Protein AF-A0A2P5GNV1-F1 (afdb_monomer_lite)

pLDDT: mean 84.74, std 12.52, range [37.47, 98.5]

Secondary structure (DSSP, 8-state):
-------HHHHHHHHH----S-TTS--B---TTTTTGGGBTTTB-TTT--B---SSTTSPPTTEEEEEE-TT-PEEEEEGGGGGGT--EEE--SSSSS---EEEESSHHHHHHHHHHHHHTTT-HHHHHHHHHHSTTTTSHHHHHHHHHHHHS---------S-SSGGGGEEEEEEEEE--S-HHHHHHHHHHHTT--HHHHHHHTTSSSEEEEEEEHHHHHHHHHHHHHTT-EEEEEEEEEEPPPP-SSEEEEHHHHHHHHHHTTTTT---EEEESSTT---TT-EEEEE----SSSPPPPEEETTEEEEEEEEHHHHHHHHHHHHHH-TT--HHHHHHHHHHHHHHSSPPPP-

Structure (mmCIF, N/CA/C/O backbone):
data_AF-A0A2P5GNV1-F1
#
_entry.id   AF-A0A2P5GNV1-F1
#
loop_
_atom_site.group_PDB
_atom_site.id
_atom_site.type_symbol
_atom_site.label_atom_id
_atom_site.label_alt_id
_atom_site.label_comp_id
_atom_site.label_asym_id
_atom_site.label_entity_id
_atom_site.label_seq_id
_atom_site.pdbx_PDB_ins_code
_atom_site.Cartn_x
_atom_site.Cartn_y
_atom_site.Cartn_z
_atom_site.occupancy
_atom_site.B_iso_or_equiv
_atom_site.auth_seq_id
_atom_site.auth_comp_id
_atom_site.auth_asym_id
_atom_site.auth_atom_id
_atom_site.pdbx_PDB_model_num
ATOM 1 N N . MET A 1 1 ? 13.587 -28.370 -24.469 1.00 47.88 1 MET A N 1
ATOM 2 C CA . MET A 1 1 ? 12.732 -27.300 -25.025 1.00 47.88 1 MET A CA 1
ATOM 3 C C . MET A 1 1 ? 13.542 -26.543 -26.062 1.00 47.88 1 MET A C 1
ATOM 5 O O . MET A 1 1 ? 14.754 -26.480 -25.874 1.00 47.88 1 MET A O 1
ATOM 9 N N . PRO A 1 2 ? 12.944 -26.041 -27.156 1.00 52.16 2 PRO A N 1
ATOM 10 C CA . PRO A 1 2 ? 13.644 -25.099 -28.024 1.00 52.16 2 PRO A CA 1
ATOM 11 C C . PRO A 1 2 ? 14.125 -23.913 -27.181 1.00 52.16 2 PRO A C 1
ATOM 13 O O . PRO A 1 2 ? 13.434 -23.488 -26.255 1.00 52.16 2 PRO A O 1
ATOM 16 N N . GLU A 1 3 ? 15.336 -23.448 -27.456 1.00 66.50 3 GLU A N 1
ATOM 17 C CA . GLU A 1 3 ? 15.947 -22.327 -26.753 1.00 66.50 3 GLU A CA 1
ATOM 18 C C . GLU A 1 3 ? 15.139 -21.067 -27.069 1.00 66.50 3 GLU A C 1
ATOM 20 O O . GLU A 1 3 ? 15.101 -20.609 -28.212 1.00 66.50 3 GLU A O 1
ATOM 25 N N . ILE A 1 4 ? 14.406 -20.561 -26.076 1.00 77.25 4 ILE A N 1
ATOM 26 C CA . ILE A 1 4 ? 13.653 -19.324 -26.237 1.00 77.25 4 ILE A CA 1
ATOM 27 C C . ILE A 1 4 ? 14.667 -18.184 -26.164 1.00 77.25 4 ILE A C 1
ATOM 29 O O . ILE A 1 4 ? 15.275 -17.945 -25.122 1.00 77.25 4 ILE A O 1
ATOM 33 N N . VAL A 1 5 ? 14.876 -17.504 -27.288 1.00 85.88 5 VAL A N 1
ATOM 34 C CA . VAL A 1 5 ? 15.805 -16.376 -27.388 1.00 85.88 5 VAL A CA 1
ATOM 35 C C . VAL A 1 5 ? 15.049 -15.091 -27.082 1.00 85.88 5 VAL A C 1
ATOM 37 O O . VAL A 1 5 ? 14.021 -14.828 -27.702 1.00 85.88 5 VAL A O 1
ATOM 40 N N . LEU A 1 6 ? 15.573 -14.285 -26.156 1.00 90.56 6 LEU A N 1
ATOM 41 C CA . LEU A 1 6 ? 15.014 -12.976 -25.819 1.00 90.56 6 LEU A CA 1
ATOM 42 C C . LEU A 1 6 ? 15.140 -12.020 -27.023 1.00 90.56 6 LEU A C 1
ATOM 44 O O . LEU A 1 6 ? 16.270 -11.680 -27.395 1.00 90.56 6 LEU A O 1
ATOM 48 N N . PRO A 1 7 ? 14.028 -11.568 -27.636 1.00 94.38 7 PRO A N 1
ATOM 49 C CA . PRO A 1 7 ? 14.087 -10.627 -28.751 1.00 94.38 7 PRO A CA 1
ATOM 50 C C . PRO A 1 7 ? 14.677 -9.279 -28.323 1.00 94.38 7 PRO A C 1
ATOM 52 O O . PRO A 1 7 ? 14.448 -8.831 -27.203 1.00 94.38 7 PRO A O 1
ATOM 55 N N . ALA A 1 8 ? 15.386 -8.598 -29.229 1.00 95.25 8 ALA A N 1
ATOM 56 C CA . ALA A 1 8 ? 16.047 -7.323 -28.927 1.00 95.25 8 ALA A CA 1
ATOM 57 C C . ALA A 1 8 ? 15.073 -6.251 -28.406 1.00 95.25 8 ALA A C 1
ATOM 59 O O . ALA A 1 8 ? 15.342 -5.649 -27.375 1.00 95.25 8 ALA A O 1
ATOM 60 N N . ALA A 1 9 ? 13.907 -6.092 -29.042 1.00 95.69 9 ALA A N 1
ATOM 61 C CA . ALA A 1 9 ? 12.892 -5.131 -28.602 1.00 95.69 9 ALA A CA 1
ATOM 62 C C . ALA A 1 9 ? 12.350 -5.441 -27.194 1.00 95.69 9 ALA A C 1
ATOM 64 O O . ALA A 1 9 ? 12.108 -4.534 -26.406 1.00 95.69 9 ALA A O 1
ATOM 65 N N . VAL A 1 10 ? 12.198 -6.728 -26.855 1.00 96.38 10 VAL A N 1
ATOM 66 C CA . VAL A 1 10 ? 11.785 -7.140 -25.506 1.00 96.38 10 VAL A CA 1
ATOM 67 C C . VAL A 1 10 ? 12.908 -6.866 -24.511 1.00 96.38 10 VAL A C 1
ATOM 69 O O . VAL A 1 10 ? 12.651 -6.312 -23.454 1.00 96.38 10 VAL A O 1
ATOM 72 N N . ARG A 1 11 ? 14.166 -7.167 -24.857 1.00 96.25 11 ARG A N 1
ATOM 73 C CA . ARG A 1 11 ? 15.327 -6.825 -24.021 1.00 96.25 11 ARG A CA 1
ATOM 74 C C . ARG A 1 11 ? 15.402 -5.326 -23.730 1.00 96.25 11 ARG A C 1
ATOM 76 O O . ARG A 1 11 ? 15.641 -4.960 -22.589 1.00 96.25 11 ARG A O 1
ATOM 83 N N . GLU A 1 12 ? 15.227 -4.480 -24.741 1.00 96.50 12 GLU A N 1
ATOM 84 C CA . GLU A 1 12 ? 15.246 -3.021 -24.583 1.00 96.50 12 GLU A CA 1
ATOM 85 C C . GLU A 1 12 ? 14.125 -2.543 -23.656 1.00 96.50 12 GLU A C 1
ATOM 87 O O . GLU A 1 12 ? 14.376 -1.747 -22.756 1.00 96.50 12 GLU A O 1
ATOM 92 N N . PHE A 1 13 ? 12.919 -3.094 -23.810 1.00 97.44 13 PHE A N 1
ATOM 93 C CA . PHE A 1 13 ? 11.801 -2.823 -22.910 1.00 97.44 13 PHE A CA 1
ATOM 94 C C . PHE A 1 13 ? 12.104 -3.227 -21.457 1.00 97.44 13 PHE A C 1
ATOM 96 O O . PHE A 1 13 ? 11.886 -2.432 -20.545 1.00 97.44 13 PHE A O 1
ATOM 103 N N . LEU A 1 14 ? 12.656 -4.428 -21.244 1.00 95.50 14 LEU A N 1
ATOM 104 C CA . LEU A 1 14 ? 13.036 -4.919 -19.914 1.00 95.50 14 LEU A CA 1
ATOM 105 C C . LEU A 1 14 ? 14.137 -4.075 -19.267 1.00 95.50 14 LEU A C 1
ATOM 107 O O . LEU A 1 14 ? 14.099 -3.850 -18.067 1.00 95.50 14 LEU A O 1
ATOM 111 N N . LEU A 1 15 ? 15.106 -3.594 -20.049 1.00 94.06 15 LEU A N 1
ATOM 112 C CA . LEU A 1 15 ? 16.158 -2.706 -19.547 1.00 94.06 15 LEU A CA 1
ATOM 113 C C . LEU A 1 15 ? 15.622 -1.328 -19.151 1.00 94.06 15 LEU A C 1
ATOM 115 O O . LEU A 1 15 ? 16.187 -0.696 -18.265 1.00 94.06 15 LEU A O 1
ATOM 119 N N . ALA A 1 16 ? 14.567 -0.855 -19.817 1.00 93.69 16 ALA A N 1
ATOM 120 C CA . ALA A 1 16 ? 13.944 0.412 -19.472 1.00 93.69 16 ALA A CA 1
ATOM 121 C C . ALA A 1 16 ? 13.113 0.325 -18.182 1.00 93.69 16 ALA A C 1
ATOM 123 O O . ALA A 1 16 ? 13.068 1.312 -17.456 1.00 93.69 16 ALA A O 1
ATOM 124 N N . ALA A 1 17 ? 12.469 -0.826 -17.922 1.00 91.25 17 ALA A N 1
ATOM 125 C CA . ALA A 1 17 ? 11.752 -1.156 -16.679 1.00 91.25 17 ALA A CA 1
ATOM 126 C C . ALA A 1 17 ? 10.934 0.012 -16.091 1.00 91.25 17 ALA A C 1
ATOM 128 O O . ALA A 1 17 ? 11.034 0.333 -14.909 1.00 91.25 17 ALA A O 1
ATOM 129 N N . VAL A 1 18 ? 10.150 0.690 -16.933 1.00 91.88 18 VAL A N 1
ATOM 130 C CA . VAL A 1 18 ? 9.429 1.906 -16.531 1.00 91.88 18 VAL A CA 1
ATOM 131 C C . VAL A 1 18 ? 8.309 1.539 -15.562 1.00 91.88 18 VAL A C 1
ATOM 133 O O . VAL A 1 18 ? 7.402 0.798 -15.937 1.00 91.88 18 VAL A O 1
ATOM 136 N N . VAL A 1 19 ? 8.350 2.075 -14.342 1.00 91.31 19 VAL A N 1
ATOM 137 C CA . VAL A 1 19 ? 7.316 1.877 -13.315 1.00 91.31 19 VAL A CA 1
ATOM 138 C C . VAL A 1 19 ? 6.477 3.154 -13.207 1.00 91.31 19 VAL A C 1
ATOM 140 O O . VAL A 1 19 ? 6.967 4.151 -12.675 1.00 91.31 19 VAL A O 1
ATOM 143 N N . PRO A 1 20 ? 5.223 3.174 -13.697 1.00 81.81 20 PRO A N 1
ATOM 144 C CA . PRO A 1 20 ? 4.382 4.374 -13.653 1.00 81.81 20 PRO A CA 1
ATOM 145 C C . PRO A 1 20 ? 3.826 4.722 -12.263 1.00 81.81 20 PRO A C 1
ATOM 147 O O . PRO A 1 20 ? 3.098 5.698 -12.139 1.00 81.81 20 PRO A O 1
ATOM 150 N N . GLY A 1 21 ? 4.120 3.916 -11.236 1.00 68.31 21 GLY A N 1
ATOM 151 C CA . GLY A 1 21 ? 3.712 4.155 -9.844 1.00 68.31 21 GLY A CA 1
ATOM 152 C C . GLY A 1 21 ? 2.332 3.611 -9.454 1.00 68.31 21 GLY A C 1
ATOM 153 O O . GLY A 1 21 ? 1.984 3.641 -8.280 1.00 68.31 21 GLY A O 1
ATOM 154 N N . ASP A 1 22 ? 1.556 3.076 -10.399 1.00 72.44 22 ASP A N 1
ATOM 155 C CA . ASP A 1 22 ? 0.240 2.482 -10.132 1.00 72.44 22 ASP A CA 1
ATOM 156 C C . ASP A 1 22 ? 0.329 0.952 -9.985 1.00 72.44 22 ASP A C 1
ATOM 158 O O . ASP A 1 22 ? 0.940 0.295 -10.831 1.00 72.44 22 ASP A O 1
ATOM 162 N N . MET A 1 23 ? -0.291 0.373 -8.947 1.00 74.81 23 MET A N 1
ATOM 163 C CA . MET A 1 23 ? -0.255 -1.077 -8.694 1.00 74.81 23 MET A CA 1
ATOM 164 C C . MET A 1 23 ? -0.971 -1.903 -9.768 1.00 74.81 23 MET A C 1
ATOM 166 O O . MET A 1 23 ? -0.695 -3.095 -9.877 1.00 74.81 23 MET A O 1
ATOM 170 N N . THR A 1 24 ? -1.852 -1.311 -10.580 1.00 83.38 24 THR A N 1
ATOM 171 C CA . THR A 1 24 ? -2.472 -2.010 -11.722 1.00 83.38 24 THR A CA 1
ATOM 172 C C . THR A 1 24 ? -1.615 -2.007 -12.981 1.00 83.38 24 THR A C 1
ATOM 174 O O . THR A 1 24 ? -1.796 -2.857 -13.859 1.00 83.38 24 THR A O 1
ATOM 177 N N . LEU A 1 25 ? -0.662 -1.080 -13.070 1.00 90.88 25 LEU A N 1
ATOM 178 C CA . LEU A 1 25 ? 0.285 -0.951 -14.170 1.00 90.88 25 LEU A CA 1
ATOM 179 C C . LEU A 1 25 ? 1.545 -1.797 -13.909 1.00 90.88 25 LEU A C 1
ATOM 181 O O . LEU A 1 25 ? 1.745 -2.296 -12.803 1.00 90.88 25 LEU A O 1
ATOM 185 N N . PRO A 1 26 ? 2.407 -2.004 -14.924 1.00 94.12 26 PRO A N 1
ATOM 186 C CA . PRO A 1 26 ? 3.676 -2.699 -14.741 1.00 94.12 26 PRO A CA 1
ATOM 187 C C . PRO A 1 26 ? 4.492 -2.152 -13.563 1.00 94.12 26 PRO A C 1
ATOM 189 O O . PRO A 1 26 ? 4.831 -0.968 -13.526 1.00 94.12 26 PRO A O 1
ATOM 192 N N . PHE A 1 27 ? 4.825 -3.042 -12.631 1.00 84.81 27 PHE A N 1
ATOM 193 C CA . PHE A 1 27 ? 5.486 -2.715 -11.371 1.00 84.81 27 PHE A CA 1
ATOM 194 C C . PHE A 1 27 ? 6.773 -3.522 -11.182 1.00 84.81 27 PHE A C 1
ATOM 196 O O . PHE A 1 27 ? 7.802 -2.983 -10.782 1.00 84.81 27 PHE A O 1
ATOM 203 N N . HIS A 1 28 ? 6.752 -4.805 -11.548 1.00 87.25 28 HIS A N 1
ATOM 204 C CA . HIS A 1 28 ? 7.908 -5.685 -11.455 1.00 87.25 28 HIS A CA 1
ATOM 205 C C . HIS A 1 28 ? 8.341 -6.172 -12.842 1.00 87.25 28 HIS A C 1
ATOM 207 O O . HIS A 1 28 ? 7.522 -6.615 -13.650 1.00 87.25 28 HIS A O 1
ATOM 213 N N . TYR A 1 29 ? 9.648 -6.139 -13.105 1.00 93.00 29 TYR A N 1
ATOM 214 C CA . TYR A 1 29 ? 10.239 -6.535 -14.383 1.00 93.00 29 TYR A CA 1
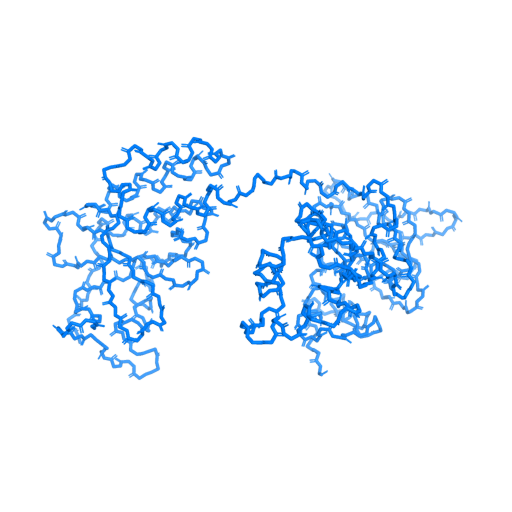ATOM 215 C C . TYR A 1 29 ? 11.324 -7.600 -14.196 1.00 93.00 29 TYR A C 1
ATOM 217 O O . TYR A 1 29 ? 12.124 -7.496 -13.264 1.00 93.00 29 TYR A O 1
ATOM 225 N N . PRO A 1 30 ? 11.420 -8.593 -15.099 1.00 87.44 30 PRO A N 1
ATOM 226 C CA . PRO A 1 30 ? 12.588 -9.453 -15.147 1.00 87.44 30 PRO A CA 1
ATOM 227 C C . PRO A 1 30 ? 13.826 -8.685 -15.600 1.00 87.44 30 PRO A C 1
ATOM 229 O O . PRO A 1 30 ? 13.805 -8.015 -16.633 1.00 87.44 30 PRO A O 1
ATOM 232 N N . GLU A 1 31 ? 14.953 -8.926 -14.931 1.00 86.56 31 GLU A N 1
ATOM 233 C CA . GLU A 1 31 ? 16.254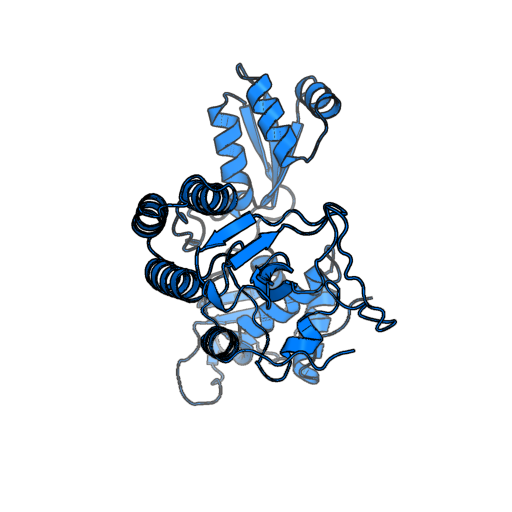 -8.686 -15.553 1.00 86.56 31 GLU A CA 1
ATOM 234 C C . GLU A 1 31 ? 16.365 -9.528 -16.842 1.00 86.56 31 GLU A C 1
ATOM 236 O O . GLU A 1 31 ? 15.945 -10.697 -16.850 1.00 86.56 31 GLU A O 1
ATOM 241 N N . PRO A 1 32 ? 16.950 -9.004 -17.936 1.00 90.50 32 PRO A N 1
ATOM 242 C CA . PRO A 1 32 ? 17.099 -9.750 -19.188 1.00 90.50 32 PRO A CA 1
ATOM 243 C C . PRO A 1 32 ? 17.772 -11.122 -19.029 1.00 90.50 32 PRO A C 1
ATOM 245 O O . PRO A 1 32 ? 17.483 -12.050 -19.785 1.00 90.50 32 PRO A O 1
ATOM 248 N N . GLU A 1 33 ? 18.660 -11.270 -18.049 1.00 88.38 33 GLU A N 1
ATOM 249 C CA . GLU A 1 33 ? 19.375 -12.504 -17.717 1.00 88.38 33 GLU A CA 1
ATOM 250 C C . GLU A 1 33 ? 18.487 -13.507 -16.962 1.00 88.38 33 GLU A C 1
ATOM 252 O O . GLU A 1 33 ? 18.682 -14.721 -17.065 1.00 88.38 33 GLU A O 1
ATOM 257 N N . GLN A 1 34 ? 17.482 -13.014 -16.237 1.00 84.00 34 GLN A N 1
ATOM 258 C CA . GLN A 1 34 ? 16.572 -13.800 -15.402 1.00 84.00 34 GLN A CA 1
ATOM 259 C C . GLN A 1 34 ? 15.215 -14.065 -16.068 1.00 84.00 34 GLN A C 1
ATOM 261 O O . GLN A 1 34 ? 14.392 -14.801 -15.524 1.00 84.00 34 GLN A O 1
ATOM 266 N N . TRP A 1 35 ? 14.982 -13.530 -17.267 1.00 84.62 35 TRP A N 1
ATOM 267 C CA . TRP A 1 35 ? 13.674 -13.526 -17.930 1.00 84.62 35 TRP A CA 1
ATOM 268 C C . TRP A 1 35 ? 13.024 -14.914 -18.101 1.00 84.62 35 TRP A C 1
ATOM 270 O O . TRP A 1 35 ? 11.801 -15.043 -18.044 1.00 84.62 35 TRP A O 1
ATOM 280 N N . ILE A 1 36 ? 13.826 -15.976 -18.266 1.00 84.25 36 ILE A N 1
ATOM 281 C CA . ILE A 1 36 ? 13.327 -17.361 -18.332 1.00 84.25 36 ILE A CA 1
ATOM 282 C C . ILE A 1 36 ? 12.738 -17.806 -16.988 1.00 84.25 36 ILE A C 1
ATOM 284 O O . ILE A 1 36 ? 11.745 -18.532 -16.963 1.00 84.25 36 ILE A O 1
ATOM 288 N N . GLN A 1 37 ? 13.334 -17.387 -15.870 1.00 82.56 37 GLN A N 1
ATOM 289 C CA . GLN A 1 37 ? 12.874 -17.759 -14.529 1.00 82.56 37 GLN A CA 1
ATOM 290 C C . GLN A 1 37 ? 11.504 -17.150 -14.224 1.00 82.56 37 GLN A C 1
ATOM 292 O O . GLN A 1 37 ? 10.686 -17.798 -13.580 1.00 82.56 37 GLN A O 1
ATOM 297 N N . TRP A 1 38 ? 11.218 -15.976 -14.784 1.00 86.88 38 TRP A N 1
ATOM 298 C CA . TRP A 1 38 ? 9.926 -15.293 -14.686 1.00 86.88 38 TRP A CA 1
ATOM 299 C C . TRP A 1 38 ? 8.783 -15.977 -15.433 1.00 86.88 38 TRP A C 1
ATOM 301 O O . TRP A 1 38 ? 7.620 -15.648 -15.241 1.00 86.88 38 TRP A O 1
ATOM 311 N N . GLN A 1 39 ? 9.089 -16.976 -16.262 1.00 88.25 39 GLN A N 1
ATOM 312 C CA . GLN A 1 39 ? 8.061 -17.785 -16.913 1.00 88.25 39 GLN A CA 1
ATOM 313 C C . GLN A 1 39 ? 7.555 -18.918 -16.001 1.00 88.25 39 GLN A C 1
ATOM 315 O O . GLN A 1 39 ? 6.664 -19.679 -16.396 1.00 88.25 39 GLN A O 1
ATOM 320 N N . ARG A 1 40 ? 8.130 -19.067 -14.797 1.00 84.06 40 ARG A N 1
ATOM 321 C CA . ARG A 1 40 ? 7.664 -20.017 -13.780 1.00 84.06 40 ARG A CA 1
ATOM 322 C C . ARG A 1 40 ? 6.286 -19.600 -13.268 1.00 84.06 40 ARG A C 1
ATOM 324 O O . ARG A 1 40 ? 6.033 -18.426 -13.063 1.00 84.06 40 ARG A O 1
ATOM 331 N N . GLY A 1 41 ? 5.391 -20.567 -13.091 1.00 83.31 41 GLY A N 1
ATOM 332 C CA . GLY A 1 41 ? 3.987 -20.323 -12.731 1.00 83.31 41 GLY A CA 1
ATOM 333 C C . GLY A 1 41 ? 3.075 -20.077 -13.938 1.00 83.31 41 GLY A C 1
ATOM 334 O O . GLY A 1 41 ? 1.901 -20.430 -13.883 1.00 83.31 41 GLY A O 1
ATOM 335 N N . PHE A 1 42 ? 3.629 -19.601 -15.057 1.00 87.25 42 PHE A N 1
ATOM 336 C CA . PHE A 1 42 ? 2.888 -19.342 -16.297 1.00 87.25 42 PHE A CA 1
ATOM 337 C C . PHE A 1 42 ? 3.114 -20.422 -17.344 1.00 87.25 42 PHE A C 1
ATOM 339 O O . PHE A 1 42 ? 2.225 -21.203 -17.683 1.00 87.25 42 PHE A O 1
ATOM 346 N N . ARG A 1 43 ? 4.344 -20.472 -17.858 1.00 89.44 43 ARG A N 1
ATOM 347 C CA . ARG A 1 43 ? 4.741 -21.420 -18.888 1.00 89.44 43 ARG A CA 1
ATOM 348 C C . ARG A 1 43 ? 5.330 -22.696 -18.323 1.00 89.44 43 ARG A C 1
ATOM 350 O O . ARG A 1 43 ? 5.273 -23.723 -18.985 1.00 89.44 43 ARG A O 1
ATOM 357 N N . VAL A 1 44 ? 5.992 -22.615 -17.174 1.00 81.38 44 VAL A N 1
ATOM 358 C CA . VAL A 1 44 ? 6.732 -23.736 -16.594 1.00 81.38 44 VAL A CA 1
ATOM 359 C C . VAL A 1 44 ? 6.339 -23.892 -15.137 1.00 81.38 44 VAL A C 1
ATOM 361 O O . VAL A 1 44 ? 6.254 -22.914 -14.399 1.00 81.38 44 VAL A O 1
ATOM 364 N N . HIS A 1 45 ? 6.121 -25.121 -14.691 1.00 79.56 45 HIS A N 1
ATOM 365 C CA . HIS A 1 45 ? 5.850 -25.388 -13.290 1.00 79.56 45 HIS A CA 1
ATOM 366 C C . HIS A 1 45 ? 7.092 -25.064 -12.445 1.00 79.56 45 HIS A C 1
ATOM 368 O O . HIS A 1 45 ? 8.164 -25.623 -12.673 1.00 79.56 45 HIS A O 1
ATOM 374 N N . GLY A 1 46 ? 6.954 -24.196 -11.436 1.00 69.06 46 GLY A N 1
ATOM 375 C CA . GLY A 1 46 ? 8.088 -23.685 -10.648 1.00 69.06 46 GLY A CA 1
ATOM 376 C C . GLY A 1 46 ? 8.900 -24.760 -9.911 1.00 69.06 46 GLY A C 1
ATOM 377 O O . GLY A 1 46 ? 10.099 -24.591 -9.721 1.00 69.06 46 GLY A O 1
ATOM 378 N N . ILE A 1 47 ? 8.255 -25.876 -9.547 1.00 62.97 47 ILE A N 1
ATOM 379 C CA . ILE A 1 47 ? 8.883 -27.023 -8.861 1.00 62.97 47 ILE A CA 1
ATOM 380 C C . ILE A 1 47 ? 9.304 -28.140 -9.832 1.00 62.97 47 ILE A C 1
ATOM 382 O O . ILE A 1 47 ? 10.466 -28.532 -9.849 1.00 62.97 47 ILE A O 1
ATOM 386 N N . THR A 1 48 ? 8.373 -28.684 -10.628 1.00 67.25 48 THR A N 1
ATOM 387 C CA . THR A 1 48 ? 8.629 -29.859 -11.483 1.00 67.25 48 THR A CA 1
ATOM 388 C C . THR A 1 48 ? 9.356 -29.524 -12.785 1.00 67.25 48 THR A C 1
ATOM 390 O O . THR A 1 48 ? 9.930 -30.417 -13.404 1.00 67.25 48 THR A O 1
ATOM 393 N N . GLY A 1 49 ? 9.345 -28.259 -13.218 1.00 76.00 49 GLY A N 1
ATOM 394 C CA . GLY A 1 49 ? 9.900 -27.850 -14.508 1.00 76.00 49 GLY A CA 1
ATOM 395 C C . GLY A 1 49 ? 9.062 -28.286 -15.716 1.00 76.00 49 GLY A C 1
ATOM 396 O O . GLY A 1 49 ? 9.525 -28.160 -16.848 1.00 76.00 49 GLY A O 1
ATOM 397 N N . GLU A 1 50 ? 7.852 -28.812 -15.500 1.00 84.06 50 GLU A N 1
ATOM 398 C CA . GLU A 1 50 ? 6.951 -29.231 -16.576 1.00 84.06 50 GLU A CA 1
ATOM 399 C C . GLU A 1 50 ? 6.435 -28.036 -17.386 1.00 84.06 50 GLU A C 1
ATOM 401 O O . GLU A 1 50 ? 6.179 -26.967 -16.834 1.00 84.06 50 GLU A O 1
ATOM 406 N N . ASP A 1 51 ? 6.257 -28.227 -18.695 1.00 88.88 51 ASP A N 1
ATOM 407 C CA . ASP A 1 51 ? 5.634 -27.238 -19.577 1.00 88.88 51 ASP A CA 1
ATOM 408 C C . ASP A 1 51 ? 4.124 -27.172 -19.289 1.00 88.88 51 ASP A C 1
ATOM 410 O O . ASP A 1 51 ? 3.409 -28.168 -19.410 1.00 88.88 51 ASP A O 1
ATOM 414 N N . LEU A 1 52 ? 3.652 -25.996 -18.884 1.00 87.44 52 LEU A N 1
ATOM 415 C CA . LEU A 1 52 ? 2.253 -25.703 -18.569 1.00 87.44 52 LEU A CA 1
ATOM 416 C C . LEU A 1 52 ? 1.480 -25.164 -19.781 1.00 87.44 52 LEU A C 1
ATOM 418 O O . LEU A 1 52 ? 0.269 -24.942 -19.692 1.00 87.44 52 LEU A O 1
ATOM 422 N N . THR A 1 53 ? 2.153 -24.936 -20.912 1.00 92.31 53 THR A N 1
ATOM 423 C CA . THR A 1 53 ? 1.527 -24.321 -22.081 1.00 92.31 53 THR A CA 1
ATOM 424 C C . THR A 1 53 ? 0.622 -25.288 -22.841 1.00 92.31 53 THR A C 1
ATOM 426 O O . THR A 1 53 ? 0.868 -26.493 -22.927 1.00 92.31 53 THR A O 1
ATOM 429 N N . ALA A 1 54 ? -0.461 -24.765 -23.417 1.00 91.75 54 ALA A N 1
ATOM 430 C CA . ALA A 1 54 ? -1.353 -25.541 -24.272 1.00 91.75 54 ALA A CA 1
ATOM 431 C C . ALA A 1 54 ? -2.120 -24.646 -25.250 1.00 91.75 54 ALA A C 1
ATOM 433 O O . ALA A 1 54 ? -2.505 -23.531 -24.924 1.00 91.75 54 ALA A O 1
ATOM 434 N N . SER A 1 55 ? -2.446 -25.180 -26.429 1.00 91.31 55 SER A N 1
ATOM 435 C CA . SER A 1 55 ? -3.205 -24.454 -27.462 1.00 91.31 55 SER A CA 1
ATOM 436 C C . SER A 1 55 ? -4.725 -24.441 -27.249 1.00 91.31 55 SER A C 1
ATOM 438 O O . SER A 1 55 ? -5.476 -24.041 -28.136 1.00 91.31 55 SER A O 1
ATOM 440 N N . ARG A 1 56 ? -5.215 -24.925 -26.100 1.00 90.69 56 ARG A N 1
ATOM 441 C CA . ARG A 1 56 ? -6.651 -24.904 -25.775 1.00 90.69 56 ARG A CA 1
ATOM 442 C C . ARG A 1 56 ? -7.059 -23.524 -25.257 1.00 90.69 56 ARG A C 1
ATOM 444 O O . ARG A 1 56 ? -6.265 -22.848 -24.609 1.00 90.69 56 ARG A O 1
ATOM 451 N N . ALA A 1 57 ? -8.309 -23.133 -25.497 1.00 88.44 57 ALA A N 1
ATOM 452 C CA . ALA A 1 57 ? -8.853 -21.878 -24.981 1.00 88.44 57 ALA A CA 1
ATOM 453 C C . ALA A 1 57 ? -8.708 -21.798 -23.451 1.00 88.44 57 ALA A C 1
ATOM 455 O O . ALA A 1 57 ? -8.957 -22.780 -22.749 1.00 88.44 57 ALA A O 1
ATOM 456 N N . GLY A 1 58 ? -8.297 -20.635 -22.943 1.00 87.25 58 GLY A N 1
ATOM 457 C CA . GLY A 1 58 ? -8.065 -20.425 -21.514 1.00 87.25 58 GLY A CA 1
ATOM 458 C C . GLY A 1 58 ? -6.738 -20.971 -20.978 1.00 87.25 58 GLY A C 1
ATOM 459 O O . GLY A 1 58 ? -6.460 -20.784 -19.800 1.00 87.25 58 GLY A O 1
ATOM 460 N N . ALA A 1 59 ? -5.916 -21.641 -21.790 1.00 90.94 59 ALA A N 1
ATOM 461 C CA . ALA A 1 59 ? -4.564 -22.026 -21.394 1.00 90.94 59 ALA A CA 1
ATOM 462 C C . ALA A 1 59 ? -3.531 -20.975 -21.815 1.00 90.94 59 ALA A C 1
ATOM 464 O O . ALA A 1 59 ? -3.738 -20.236 -22.782 1.00 90.94 59 ALA A O 1
ATOM 465 N N . TRP A 1 60 ? -2.403 -20.956 -21.103 1.00 93.56 60 TRP A N 1
ATOM 466 C CA . TRP A 1 60 ? -1.252 -20.145 -21.471 1.00 93.56 60 TRP A CA 1
ATOM 467 C C . TRP A 1 60 ? -0.671 -20.668 -22.786 1.00 93.56 60 TRP A C 1
ATOM 469 O O . TRP A 1 60 ? -0.374 -21.862 -22.906 1.00 93.56 60 TRP A O 1
ATOM 479 N N . GLN A 1 61 ? -0.552 -19.811 -23.799 1.00 94.69 61 GLN A N 1
ATOM 480 C CA . GLN A 1 61 ? -0.154 -20.267 -25.130 1.00 94.69 61 GLN A CA 1
ATOM 481 C C . GLN A 1 61 ? 1.361 -20.510 -25.209 1.00 94.69 61 GLN A C 1
ATOM 483 O O . GLN A 1 61 ? 2.131 -19.818 -24.542 1.00 94.69 61 GLN A O 1
ATOM 488 N N . PRO A 1 62 ? 1.831 -21.450 -26.053 1.00 93.00 62 PRO A N 1
ATOM 489 C CA . PRO A 1 62 ? 3.258 -21.763 -26.157 1.00 93.00 62 PRO A CA 1
ATOM 490 C C . PRO A 1 62 ? 4.161 -20.563 -26.470 1.00 93.00 62 PRO A C 1
ATOM 492 O O . PRO A 1 62 ? 5.289 -20.527 -25.972 1.00 93.00 62 PRO A O 1
ATOM 495 N N . GLY A 1 63 ? 3.672 -19.606 -27.268 1.00 93.19 63 GLY A N 1
ATOM 496 C CA . GLY A 1 63 ? 4.397 -18.393 -27.658 1.00 93.19 63 GLY A CA 1
ATOM 497 C C . GLY A 1 63 ? 4.323 -17.244 -26.652 1.00 93.19 63 GLY A C 1
ATOM 498 O O . GLY A 1 63 ? 5.100 -16.303 -26.778 1.00 93.19 63 GLY A O 1
ATOM 499 N N . TRP A 1 64 ? 3.436 -17.315 -25.654 1.00 95.25 64 TRP A N 1
ATOM 500 C CA . TRP A 1 64 ? 3.250 -16.239 -24.683 1.00 95.25 64 TRP A CA 1
ATOM 501 C C . TRP A 1 64 ? 4.377 -16.206 -23.665 1.00 95.25 64 TRP A C 1
ATOM 503 O O . TRP A 1 64 ? 4.681 -17.224 -23.035 1.00 95.25 64 TRP A O 1
ATOM 513 N N . VAL A 1 65 ? 4.955 -15.024 -23.480 1.00 95.12 65 VAL A N 1
ATOM 514 C CA . VAL A 1 65 ? 6.010 -14.768 -22.503 1.00 95.12 65 VAL A CA 1
ATOM 515 C C . VAL A 1 65 ? 5.712 -13.521 -21.690 1.00 95.12 65 VAL A C 1
ATOM 517 O O . VAL A 1 65 ? 5.377 -12.475 -22.246 1.00 95.12 65 VAL A O 1
ATOM 520 N N . VAL A 1 66 ? 5.849 -13.646 -20.374 1.00 95.81 66 VAL A N 1
ATOM 521 C CA . VAL A 1 66 ? 5.692 -12.545 -19.422 1.00 95.81 66 VAL A CA 1
ATOM 522 C C . VAL A 1 66 ? 6.859 -11.577 -19.575 1.00 95.81 66 VAL A C 1
ATOM 524 O O . VAL A 1 66 ? 8.014 -12.006 -19.638 1.00 95.81 66 VAL A O 1
ATOM 527 N N . ILE A 1 67 ? 6.537 -10.287 -19.636 1.00 97.12 67 ILE A N 1
ATOM 528 C CA . ILE A 1 67 ? 7.488 -9.176 -19.765 1.00 97.12 67 ILE A CA 1
ATOM 529 C C . ILE A 1 67 ? 7.423 -8.197 -18.588 1.00 97.12 67 ILE A C 1
ATOM 531 O O . ILE A 1 67 ? 8.377 -7.459 -18.383 1.00 97.12 67 ILE A O 1
ATOM 535 N N . ALA A 1 68 ? 6.335 -8.192 -17.819 1.00 96.44 68 ALA A N 1
ATOM 536 C CA . ALA A 1 68 ? 6.221 -7.479 -16.550 1.00 96.44 68 ALA A CA 1
ATOM 537 C C . ALA A 1 68 ? 5.071 -8.070 -15.726 1.00 96.44 68 ALA A C 1
ATOM 539 O O . ALA A 1 68 ? 4.183 -8.712 -16.294 1.00 96.44 68 ALA A O 1
ATOM 540 N N . LEU A 1 69 ? 5.070 -7.814 -14.423 1.00 88.69 69 LEU A N 1
ATOM 541 C CA . LEU A 1 69 ? 3.938 -8.049 -13.528 1.00 88.69 69 LEU A CA 1
ATOM 542 C C . LEU A 1 69 ? 3.472 -6.716 -12.930 1.00 88.69 69 LEU A C 1
ATOM 544 O O . LEU A 1 69 ? 4.296 -5.819 -12.728 1.00 88.69 69 LEU A O 1
ATOM 548 N N . ASN A 1 70 ? 2.177 -6.567 -12.663 1.00 85.50 70 ASN A N 1
ATOM 549 C CA . ASN A 1 70 ? 1.676 -5.467 -11.833 1.00 85.50 70 ASN A CA 1
ATOM 550 C C . ASN A 1 70 ? 1.879 -5.769 -10.330 1.00 85.50 70 ASN A C 1
ATOM 552 O O . ASN A 1 70 ? 2.431 -6.810 -9.974 1.00 85.50 70 ASN A O 1
ATOM 556 N N . GLY A 1 71 ? 1.444 -4.870 -9.444 1.00 73.38 71 GLY A N 1
ATOM 557 C CA . GLY A 1 71 ? 1.557 -5.026 -7.986 1.00 73.38 71 GLY A CA 1
ATOM 558 C C . GLY A 1 71 ? 0.666 -6.121 -7.377 1.00 73.38 71 GLY A C 1
ATOM 559 O O . GLY A 1 71 ? 0.769 -6.394 -6.185 1.00 73.38 71 GLY A O 1
ATOM 560 N N . PHE A 1 72 ? -0.193 -6.752 -8.180 1.00 79.44 72 PHE A N 1
ATOM 561 C CA . PHE A 1 72 ? -1.023 -7.909 -7.819 1.00 79.44 72 PHE A CA 1
ATOM 562 C C . PHE A 1 72 ? -0.518 -9.210 -8.458 1.00 79.44 72 PHE A C 1
ATOM 564 O O . PHE A 1 72 ? -1.242 -10.204 -8.505 1.00 79.44 72 PHE A O 1
ATOM 571 N N . ASP A 1 73 ? 0.713 -9.188 -8.970 1.00 80.75 73 ASP A N 1
ATOM 572 C CA . ASP A 1 73 ? 1.344 -10.253 -9.743 1.00 80.75 73 ASP A CA 1
ATOM 573 C C . ASP A 1 73 ? 0.668 -10.563 -11.089 1.00 80.75 73 ASP A C 1
ATOM 575 O O . ASP A 1 73 ? 0.985 -11.582 -11.693 1.00 80.75 73 ASP A O 1
ATOM 579 N N . ASP A 1 74 ? -0.190 -9.691 -11.636 1.00 87.75 74 ASP A N 1
ATOM 580 C CA . ASP A 1 74 ? -0.828 -9.898 -12.943 1.00 87.75 74 ASP A CA 1
ATOM 581 C C . ASP A 1 74 ? 0.098 -9.666 -14.135 1.00 87.75 74 ASP A C 1
ATOM 583 O O . ASP A 1 74 ? 0.825 -8.674 -14.173 1.00 87.75 74 ASP A O 1
ATOM 587 N N . PRO A 1 75 ? 0.087 -10.553 -15.150 1.00 94.56 75 PRO A N 1
ATOM 588 C CA . PRO A 1 75 ? 1.085 -10.570 -16.187 1.00 94.56 75 PRO A CA 1
ATOM 589 C C . PRO A 1 75 ? 0.733 -9.616 -17.322 1.00 94.56 75 PRO A C 1
ATOM 591 O O . PRO A 1 75 ? -0.328 -9.705 -17.950 1.00 94.56 75 PRO A O 1
ATOM 594 N N . PHE A 1 76 ? 1.718 -8.810 -17.693 1.00 97.50 76 PHE A N 1
ATOM 595 C CA . PHE A 1 76 ? 1.831 -8.261 -19.033 1.00 97.50 76 PHE A CA 1
ATOM 596 C C . PHE A 1 76 ? 2.712 -9.184 -19.861 1.00 97.50 76 PHE A C 1
ATOM 598 O O . PHE A 1 76 ? 3.810 -9.565 -19.447 1.00 97.50 76 PHE A O 1
ATOM 605 N N . PHE A 1 77 ? 2.239 -9.566 -21.040 1.00 97.69 77 PHE A N 1
ATOM 606 C CA . PHE A 1 77 ? 2.912 -10.554 -21.874 1.00 97.69 77 PHE A CA 1
ATOM 607 C C . PHE A 1 77 ? 2.776 -10.245 -23.363 1.00 97.69 77 PHE A C 1
ATOM 609 O O . PHE A 1 77 ? 1.911 -9.486 -23.800 1.00 97.69 77 PHE A O 1
ATOM 616 N N . VAL A 1 78 ? 3.653 -10.861 -24.149 1.00 97.94 78 VAL A N 1
ATOM 617 C CA . VAL A 1 78 ? 3.654 -10.802 -25.617 1.00 97.94 78 VAL A CA 1
ATOM 618 C C . VAL A 1 78 ? 3.678 -12.212 -26.188 1.00 97.94 78 VAL A C 1
ATOM 620 O O . VAL A 1 78 ? 4.133 -13.144 -25.524 1.00 97.94 78 VAL A O 1
ATOM 623 N N . ASP A 1 79 ? 3.233 -12.376 -27.431 1.00 96.31 79 ASP A N 1
ATOM 624 C CA . ASP A 1 79 ? 3.472 -13.602 -28.192 1.00 96.31 79 ASP A CA 1
ATOM 625 C C . ASP A 1 79 ? 4.750 -13.453 -29.031 1.00 96.31 79 ASP A C 1
ATOM 627 O O . ASP A 1 79 ? 4.877 -12.546 -29.856 1.00 96.31 79 ASP A O 1
ATOM 631 N N . LEU A 1 80 ? 5.712 -14.359 -28.845 1.00 94.12 80 LEU A N 1
ATOM 632 C CA . LEU A 1 80 ? 6.965 -14.367 -29.604 1.00 94.12 80 LEU A CA 1
ATOM 633 C C . LEU A 1 80 ? 6.765 -14.571 -31.113 1.00 94.12 80 LEU A C 1
ATOM 635 O O . LEU A 1 80 ? 7.646 -14.215 -31.898 1.00 94.12 80 LEU A O 1
ATOM 639 N N . ASN A 1 81 ? 5.622 -15.117 -31.535 1.00 94.19 81 ASN A N 1
ATOM 640 C CA . ASN A 1 81 ? 5.286 -15.275 -32.949 1.00 94.19 81 ASN A CA 1
ATOM 641 C C . ASN A 1 81 ? 4.855 -13.955 -33.613 1.00 94.19 81 ASN A C 1
ATOM 643 O O . ASN A 1 81 ? 4.872 -13.858 -34.841 1.00 94.19 81 ASN A O 1
ATOM 647 N N . ASP A 1 82 ? 4.542 -12.921 -32.828 1.00 95.50 82 ASP A N 1
ATOM 648 C CA . ASP A 1 82 ? 4.027 -11.635 -33.310 1.00 95.50 82 ASP A CA 1
ATOM 649 C C . ASP A 1 82 ? 5.112 -10.563 -33.494 1.00 95.50 82 ASP A C 1
ATOM 651 O O . ASP A 1 82 ? 4.833 -9.362 -33.545 1.00 95.50 82 ASP A O 1
ATOM 655 N N . ALA A 1 83 ? 6.366 -10.983 -33.684 1.00 93.81 83 ALA A N 1
ATOM 656 C CA . ALA A 1 83 ? 7.485 -10.078 -33.952 1.00 93.81 83 ALA A CA 1
ATOM 657 C C . ALA A 1 83 ? 7.231 -9.160 -35.166 1.00 93.81 83 ALA A C 1
ATOM 659 O O . ALA A 1 83 ? 7.553 -7.975 -35.129 1.00 93.81 83 ALA A O 1
ATOM 660 N N . ALA A 1 84 ? 6.594 -9.676 -36.226 1.00 94.38 84 ALA A N 1
ATOM 661 C CA . ALA A 1 84 ? 6.247 -8.892 -37.418 1.00 94.38 84 ALA A CA 1
ATOM 662 C C . ALA A 1 84 ? 5.171 -7.819 -37.156 1.00 94.38 84 ALA A C 1
ATOM 664 O O . ALA A 1 84 ? 5.040 -6.883 -37.942 1.00 94.38 84 ALA A O 1
ATOM 665 N N . GLN A 1 85 ? 4.414 -7.954 -36.065 1.00 96.06 85 GLN A N 1
ATOM 666 C CA . GLN A 1 85 ? 3.399 -6.998 -35.619 1.00 96.06 85 GLN A CA 1
ATOM 667 C C . GLN A 1 85 ? 3.948 -6.034 -34.554 1.00 96.06 85 GLN A C 1
ATOM 669 O O . GLN A 1 85 ? 3.202 -5.210 -34.041 1.00 96.06 85 GLN A O 1
ATOM 674 N N . GLY A 1 86 ? 5.241 -6.120 -34.216 1.00 97.00 86 GLY A N 1
ATOM 675 C CA . GLY A 1 86 ? 5.861 -5.271 -33.200 1.00 97.00 86 GLY A CA 1
ATOM 676 C C . GLY A 1 86 ? 5.531 -5.680 -31.764 1.00 97.00 86 GLY A C 1
ATOM 677 O O . GLY A 1 86 ? 5.557 -4.822 -30.884 1.00 97.00 86 GLY A O 1
ATOM 678 N N . PHE A 1 87 ? 5.227 -6.964 -31.531 1.00 98.19 87 PHE A N 1
ATOM 679 C CA . PHE A 1 87 ? 4.875 -7.523 -30.220 1.00 98.19 87 PHE A CA 1
ATOM 680 C C . PHE A 1 87 ? 3.710 -6.776 -29.542 1.00 98.19 87 PHE A C 1
ATOM 682 O O . PHE A 1 87 ? 3.939 -6.015 -28.602 1.00 98.19 87 PHE A O 1
ATOM 689 N N . PRO A 1 88 ? 2.457 -6.961 -29.999 1.00 98.31 88 PRO A N 1
ATOM 690 C CA . PRO A 1 88 ? 1.295 -6.462 -29.272 1.00 98.31 88 PRO A CA 1
ATOM 691 C C . PRO A 1 88 ? 1.335 -6.927 -27.814 1.00 98.31 88 PRO A C 1
ATOM 693 O O . PRO A 1 88 ? 1.704 -8.072 -27.538 1.00 98.31 88 PRO A O 1
ATOM 696 N N . VAL A 1 89 ? 0.971 -6.037 -26.892 1.00 98.50 89 VAL A N 1
ATOM 697 C CA . VAL A 1 89 ? 1.039 -6.320 -25.454 1.00 98.50 89 VAL A CA 1
ATOM 698 C C . VAL A 1 89 ? -0.335 -6.713 -24.951 1.00 98.50 89 VAL A C 1
ATOM 700 O O . VAL A 1 89 ? -1.343 -6.070 -25.270 1.00 98.50 89 VAL A O 1
ATOM 703 N N . TYR A 1 90 ? -0.352 -7.766 -24.146 1.00 97.88 90 TYR A N 1
ATOM 704 C CA . TYR A 1 90 ? -1.544 -8.337 -23.554 1.00 97.88 90 TYR A CA 1
ATOM 705 C C . TYR A 1 90 ? -1.457 -8.335 -22.032 1.00 97.88 90 TYR A C 1
ATOM 707 O O . TYR A 1 90 ? -0.369 -8.384 -21.467 1.00 97.88 90 TYR A O 1
ATOM 715 N N . TYR A 1 91 ? -2.623 -8.314 -21.403 1.00 95.94 91 TYR A N 1
ATOM 716 C CA . TYR A 1 91 ? -2.843 -8.423 -19.968 1.00 95.94 91 TYR A CA 1
ATOM 717 C C . TYR A 1 91 ? -3.862 -9.533 -19.693 1.00 95.94 91 TYR A C 1
ATOM 719 O O . TYR A 1 91 ? -4.764 -9.753 -20.509 1.00 95.94 91 TYR A O 1
ATOM 727 N N . ALA A 1 92 ? -3.737 -10.237 -18.568 1.00 90.50 92 ALA A N 1
ATOM 728 C CA . ALA A 1 92 ? -4.752 -11.189 -18.120 1.00 90.50 92 ALA A CA 1
ATOM 729 C C . ALA A 1 92 ? -4.725 -11.353 -16.589 1.00 90.50 92 ALA A C 1
ATOM 731 O O . ALA A 1 92 ? -3.731 -11.863 -16.088 1.00 90.50 92 ALA A O 1
ATOM 732 N N . PRO A 1 93 ? -5.796 -11.026 -15.849 1.00 82.69 93 PRO A N 1
ATOM 733 C CA . PRO A 1 93 ? -5.789 -11.144 -14.390 1.00 82.69 93 PRO A CA 1
ATOM 734 C C . PRO A 1 93 ? -5.598 -12.599 -13.921 1.00 82.69 93 PRO A C 1
ATOM 736 O O . PRO A 1 93 ? -6.120 -13.543 -14.531 1.00 82.69 93 PRO A O 1
ATOM 739 N N . HIS A 1 94 ? -4.867 -12.787 -12.823 1.00 68.69 94 HIS A N 1
ATOM 740 C CA . HIS A 1 94 ? -4.649 -14.065 -12.153 1.00 68.69 94 HIS A CA 1
ATOM 741 C C . HIS A 1 94 ? -5.912 -14.570 -11.459 1.00 68.69 94 HIS A C 1
ATOM 743 O O . HIS A 1 94 ? -6.882 -13.859 -11.213 1.00 68.69 94 HIS A O 1
ATOM 749 N N . GLY A 1 95 ? -5.902 -15.860 -11.111 1.00 60.38 95 GLY A N 1
ATOM 750 C CA . GLY A 1 95 ? -6.863 -16.425 -10.157 1.00 60.38 95 GLY A CA 1
ATOM 751 C C . GLY A 1 95 ? -8.178 -16.948 -10.745 1.00 60.38 95 GLY A C 1
ATOM 752 O O . GLY A 1 95 ? -8.938 -17.597 -10.032 1.00 60.38 95 GLY A O 1
ATOM 753 N N . ALA A 1 96 ? -8.439 -16.784 -12.047 1.00 57.81 96 ALA A N 1
ATOM 754 C CA . ALA A 1 96 ? -9.691 -17.238 -12.676 1.00 57.81 96 ALA A CA 1
ATOM 755 C C . ALA A 1 96 ? -9.694 -18.714 -13.145 1.00 57.81 96 ALA A C 1
ATOM 757 O O . ALA A 1 96 ? -10.670 -19.185 -13.735 1.00 57.81 96 ALA A O 1
ATOM 758 N N . GLY A 1 97 ? -8.593 -19.455 -12.955 1.00 68.31 97 GLY A N 1
ATOM 759 C CA . GLY A 1 97 ? -8.436 -20.832 -13.455 1.00 68.31 97 GLY A CA 1
ATOM 760 C C . GLY A 1 97 ? -8.359 -20.954 -14.988 1.00 68.31 97 GLY A C 1
ATOM 761 O O . GLY A 1 97 ? -8.347 -22.066 -15.521 1.00 68.31 97 GLY A O 1
ATOM 762 N N . ARG A 1 98 ? -8.314 -19.821 -15.698 1.00 82.38 98 ARG A N 1
ATOM 763 C CA . ARG A 1 98 ? -8.140 -19.691 -17.148 1.00 82.38 98 ARG A CA 1
ATOM 764 C C . ARG A 1 98 ? -7.531 -18.330 -17.486 1.00 82.38 98 ARG A C 1
ATOM 766 O O . ARG A 1 98 ? -7.772 -17.367 -16.772 1.00 82.38 98 ARG A O 1
ATOM 773 N N . TRP A 1 99 ? -6.827 -18.253 -18.609 1.00 88.75 99 TRP A N 1
ATOM 774 C CA . TRP A 1 99 ? -6.232 -17.025 -19.133 1.00 88.75 99 TRP A CA 1
ATOM 775 C C . TRP A 1 99 ? -7.091 -16.424 -20.247 1.00 88.75 99 TRP A C 1
ATOM 777 O O . TRP A 1 99 ? -7.361 -17.080 -21.259 1.00 88.75 99 TRP A O 1
ATOM 787 N N . GLU A 1 100 ? -7.516 -15.177 -20.072 1.00 90.19 100 GLU A N 1
ATOM 788 C CA . GLU A 1 100 ? -8.211 -14.388 -21.091 1.00 90.19 100 GLU A CA 1
ATOM 789 C C . GLU A 1 100 ? -7.360 -13.168 -21.448 1.00 90.19 100 GLU A C 1
ATOM 791 O O . GLU A 1 100 ? -7.317 -12.194 -20.705 1.00 90.19 100 GLU A O 1
ATOM 796 N N . ALA A 1 101 ? -6.658 -13.243 -22.582 1.00 93.62 101 ALA A N 1
ATOM 797 C CA . ALA A 1 101 ? -5.778 -12.173 -23.037 1.00 93.62 101 ALA A CA 1
ATOM 798 C C . ALA A 1 101 ? -6.579 -10.948 -23.494 1.00 93.62 101 ALA A C 1
ATOM 800 O O . ALA A 1 101 ? -7.357 -11.023 -24.449 1.00 93.62 101 ALA A O 1
ATOM 801 N N . GLN A 1 102 ? -6.326 -9.813 -22.857 1.00 94.56 102 GLN A N 1
ATOM 802 C CA . GLN A 1 102 ? -6.829 -8.501 -23.240 1.00 94.56 102 GLN A CA 1
ATOM 803 C C . GLN A 1 102 ? -5.691 -7.720 -23.888 1.00 94.56 102 GLN A C 1
ATOM 805 O O . GLN A 1 102 ? -4.625 -7.592 -23.296 1.00 94.56 102 GLN A O 1
ATOM 810 N N . ARG A 1 103 ? -5.871 -7.212 -25.111 1.00 96.12 103 ARG A N 1
ATOM 811 C CA . ARG A 1 103 ? -4.818 -6.422 -25.765 1.00 96.12 103 ARG A CA 1
ATOM 812 C C . ARG A 1 103 ? -4.808 -5.011 -25.183 1.00 96.12 103 ARG A C 1
ATOM 814 O O . ARG A 1 103 ? -5.763 -4.269 -25.381 1.00 96.12 103 ARG A O 1
ATOM 821 N N . VAL A 1 104 ? -3.707 -4.630 -24.545 1.00 96.75 104 VAL A N 1
ATOM 822 C CA . VAL A 1 104 ? -3.549 -3.317 -23.898 1.00 96.75 104 VAL A CA 1
ATOM 823 C C . VAL A 1 104 ? -2.765 -2.328 -24.756 1.00 96.75 104 VAL A C 1
ATOM 825 O O . VAL A 1 104 ? -2.938 -1.119 -24.621 1.00 96.75 104 VAL A O 1
ATOM 828 N N . ALA A 1 105 ? -1.950 -2.811 -25.695 1.00 97.31 105 ALA A N 1
ATOM 829 C CA . ALA A 1 105 ? -1.265 -1.958 -26.660 1.00 97.31 105 ALA A CA 1
ATOM 830 C C . ALA A 1 105 ? -1.060 -2.674 -28.004 1.00 97.31 105 ALA A C 1
ATOM 832 O O . ALA A 1 105 ? -0.894 -3.897 -28.040 1.00 97.31 105 ALA A O 1
ATOM 833 N N . PRO A 1 106 ? -1.043 -1.931 -29.124 1.00 97.00 106 PRO A N 1
ATOM 834 C CA . PRO A 1 106 ? -0.902 -2.513 -30.454 1.00 97.00 106 PRO A CA 1
ATOM 835 C C . PRO A 1 106 ? 0.527 -2.990 -30.727 1.00 97.00 106 PRO A C 1
ATOM 837 O O . PRO A 1 106 ? 0.710 -3.908 -31.518 1.00 97.00 106 PRO A O 1
ATOM 840 N N . THR A 1 107 ? 1.522 -2.391 -30.067 1.00 98.25 107 THR A N 1
ATOM 841 C CA . THR A 1 107 ? 2.936 -2.773 -30.137 1.00 98.25 107 THR A CA 1
ATOM 842 C C . THR A 1 107 ? 3.606 -2.551 -28.784 1.00 98.25 107 THR A C 1
ATOM 844 O O . THR A 1 107 ? 3.143 -1.733 -27.983 1.00 98.25 107 THR A O 1
ATOM 847 N N . LEU A 1 108 ? 4.732 -3.225 -28.555 1.00 98.38 108 LEU A N 1
ATOM 848 C CA . LEU A 1 108 ? 5.556 -3.047 -27.361 1.00 98.38 108 LEU A CA 1
ATOM 849 C C . LEU A 1 108 ? 6.114 -1.623 -27.259 1.00 98.38 108 LEU A C 1
ATOM 851 O O . LEU A 1 108 ? 6.177 -1.065 -26.169 1.00 98.38 108 LEU A O 1
ATOM 855 N N . ALA A 1 109 ? 6.449 -1.009 -28.398 1.00 97.94 109 ALA A N 1
ATOM 856 C CA . ALA A 1 109 ? 6.907 0.377 -28.449 1.00 97.94 109 ALA A CA 1
ATOM 857 C C . ALA A 1 109 ? 5.813 1.351 -27.985 1.00 97.94 109 ALA A C 1
ATOM 859 O O . ALA A 1 109 ? 6.071 2.203 -27.143 1.00 97.94 109 ALA A O 1
ATOM 860 N N . ASN A 1 110 ? 4.572 1.180 -28.456 1.00 97.69 110 ASN A N 1
ATOM 861 C CA . ASN A 1 110 ? 3.470 2.029 -28.000 1.00 97.69 110 ASN A CA 1
ATOM 862 C C . ASN A 1 110 ? 3.123 1.792 -26.533 1.00 97.69 110 ASN A C 1
ATOM 864 O O . ASN A 1 110 ? 2.692 2.724 -25.862 1.00 97.69 110 ASN A O 1
ATOM 868 N N . PHE A 1 111 ? 3.287 0.566 -26.033 1.00 98.00 111 PHE A N 1
ATOM 869 C CA . PHE A 1 111 ? 3.132 0.307 -24.607 1.00 98.00 111 PHE A CA 1
ATOM 870 C C . PHE A 1 111 ? 4.191 1.055 -23.798 1.00 98.00 111 PHE A C 1
ATOM 872 O O . PHE A 1 111 ? 3.842 1.777 -22.876 1.00 98.00 111 PHE A O 1
ATOM 879 N N . HIS A 1 112 ? 5.461 0.963 -24.197 1.00 97.94 112 HIS A N 1
ATOM 880 C CA . HIS A 1 112 ? 6.559 1.682 -23.557 1.00 97.94 112 HIS A CA 1
ATOM 881 C C . HIS A 1 112 ? 6.337 3.201 -23.528 1.00 97.94 112 HIS A C 1
ATOM 883 O O . HIS A 1 112 ? 6.418 3.805 -22.464 1.00 97.94 112 HIS A O 1
ATOM 889 N N . GLU A 1 113 ? 5.987 3.806 -24.668 1.00 97.38 113 GLU A N 1
ATOM 890 C CA . GLU A 1 113 ? 5.674 5.241 -24.764 1.00 97.38 113 GLU A CA 1
ATOM 891 C C . GLU A 1 113 ? 4.556 5.653 -23.797 1.00 97.38 113 GLU A C 1
ATOM 893 O O . GLU A 1 113 ? 4.627 6.719 -23.187 1.00 97.38 113 GLU A O 1
ATOM 898 N N . ARG A 1 114 ? 3.538 4.797 -23.627 1.00 96.38 114 ARG A N 1
ATOM 899 C CA . ARG A 1 114 ? 2.458 5.029 -22.660 1.00 96.38 114 ARG A CA 1
ATOM 900 C C . ARG A 1 114 ? 2.958 4.957 -21.234 1.00 96.38 114 ARG A C 1
ATOM 902 O O . ARG A 1 114 ? 2.629 5.841 -20.464 1.00 96.38 114 ARG A O 1
ATOM 909 N N . LEU A 1 115 ? 3.748 3.947 -20.882 1.00 97.12 115 LEU A N 1
ATOM 910 C CA . LEU A 1 115 ? 4.281 3.823 -19.525 1.00 97.12 115 LEU A CA 1
ATOM 911 C C . LEU A 1 115 ? 5.150 5.024 -19.148 1.00 97.12 115 LEU A C 1
ATOM 913 O O . LEU A 1 115 ? 5.024 5.512 -18.035 1.00 97.12 115 LEU A O 1
ATOM 917 N N . VAL A 1 116 ? 5.969 5.533 -20.076 1.00 96.12 116 VAL A N 1
ATOM 918 C CA . VAL A 1 116 ? 6.761 6.756 -19.859 1.00 96.12 116 VAL A CA 1
ATOM 919 C C . VAL A 1 116 ? 5.851 7.962 -19.648 1.00 96.12 116 VAL A C 1
ATOM 921 O O . VAL A 1 116 ? 6.001 8.668 -18.660 1.00 96.12 116 VAL A O 1
ATOM 924 N N . ALA A 1 117 ? 4.859 8.168 -20.519 1.00 96.06 117 ALA A N 1
ATOM 925 C CA . ALA A 1 117 ? 3.923 9.278 -20.359 1.00 96.06 117 ALA A CA 1
ATOM 926 C C . ALA A 1 117 ? 3.133 9.188 -19.042 1.00 96.06 117 ALA A C 1
ATOM 928 O O . ALA A 1 117 ? 2.951 10.192 -18.369 1.00 96.06 117 ALA A O 1
ATOM 929 N N . LEU A 1 118 ? 2.679 7.994 -18.660 1.00 94.62 118 LEU A N 1
ATOM 930 C CA . LEU A 1 118 ? 1.957 7.772 -17.407 1.00 94.62 118 LEU A CA 1
ATOM 931 C C . LEU A 1 118 ? 2.860 7.961 -16.183 1.00 94.62 118 LEU A C 1
ATOM 933 O O . LEU A 1 118 ? 2.393 8.497 -15.187 1.00 94.62 118 LEU A O 1
ATOM 937 N N . HIS A 1 119 ? 4.134 7.568 -16.264 1.00 90.56 119 HIS A N 1
ATOM 938 C CA . HIS A 1 119 ? 5.133 7.834 -15.229 1.00 90.56 119 HIS A CA 1
ATOM 939 C C . HIS A 1 119 ? 5.351 9.340 -15.037 1.00 90.56 119 HIS A C 1
ATOM 941 O O . HIS A 1 119 ? 5.295 9.830 -13.916 1.00 90.56 119 HIS A O 1
ATOM 947 N N . ASP A 1 120 ? 5.517 10.092 -16.128 1.00 91.62 120 ASP A N 1
ATOM 948 C CA . ASP A 1 120 ? 5.701 11.549 -16.073 1.00 91.62 120 ASP A CA 1
ATOM 949 C C . ASP A 1 120 ? 4.458 12.285 -15.533 1.00 91.62 120 ASP A C 1
ATOM 951 O O . ASP A 1 120 ? 4.561 13.391 -15.004 1.00 91.62 120 ASP A O 1
ATOM 955 N N . LEU A 1 121 ? 3.278 11.677 -15.680 1.00 92.19 121 LEU A N 1
ATOM 956 C CA . LEU A 1 121 ? 1.989 12.193 -15.213 1.00 92.19 121 LEU A CA 1
ATOM 957 C C . LEU A 1 121 ? 1.557 11.592 -13.867 1.00 92.19 121 LEU A C 1
ATOM 959 O O . LEU A 1 121 ? 0.431 11.832 -13.438 1.00 92.19 121 LEU A O 1
ATOM 963 N N . ALA A 1 122 ? 2.410 10.804 -13.206 1.00 84.44 122 ALA A N 1
ATOM 964 C CA . ALA A 1 122 ? 2.033 10.010 -12.038 1.00 84.44 122 ALA A CA 1
ATOM 965 C C . ALA A 1 122 ? 1.580 10.839 -10.824 1.00 84.44 122 ALA A C 1
ATOM 967 O O . ALA A 1 122 ? 0.947 10.276 -9.940 1.00 84.44 122 ALA A O 1
ATOM 968 N N . GLU A 1 123 ? 1.845 12.145 -10.797 1.00 82.75 123 GLU A N 1
ATOM 969 C CA . GLU A 1 123 ? 1.437 13.061 -9.720 1.00 82.75 123 GLU A CA 1
ATOM 970 C C . GLU A 1 123 ? 0.244 13.965 -10.105 1.00 82.75 123 GLU A C 1
ATOM 972 O O . GLU A 1 123 ? -0.242 14.732 -9.281 1.00 82.75 123 GLU A O 1
ATOM 977 N N . ASP A 1 124 ? -0.233 13.918 -11.357 1.00 86.81 124 ASP A N 1
ATOM 978 C CA . ASP A 1 124 ? -1.349 14.746 -11.843 1.00 86.81 124 ASP A CA 1
ATOM 979 C C . ASP A 1 124 ? -2.475 13.853 -12.371 1.00 86.81 124 ASP A C 1
ATOM 981 O O . ASP A 1 124 ? -2.524 13.497 -13.552 1.00 86.81 124 ASP A O 1
ATOM 985 N N . ASP A 1 125 ? -3.410 13.503 -11.487 1.00 85.56 125 ASP A N 1
ATOM 986 C CA . ASP A 1 125 ? -4.531 12.606 -11.789 1.00 85.56 125 ASP A CA 1
ATOM 987 C C . ASP A 1 125 ? -5.398 13.113 -12.948 1.00 85.56 125 ASP A C 1
ATOM 989 O O . ASP A 1 125 ? -5.849 12.331 -13.789 1.00 85.56 125 ASP A O 1
ATOM 993 N N . SER A 1 126 ? -5.585 14.429 -13.052 1.00 88.44 126 SER A N 1
ATOM 994 C CA . SER A 1 126 ? -6.364 15.041 -14.128 1.00 88.44 126 SER A CA 1
ATOM 995 C C . SER A 1 126 ? -5.665 14.880 -15.478 1.00 88.44 126 SER A C 1
ATOM 997 O O . SER A 1 126 ? -6.283 14.448 -16.459 1.00 88.44 126 SER A O 1
ATOM 999 N N . ALA A 1 127 ? -4.364 15.177 -15.541 1.00 92.31 127 ALA A N 1
ATOM 1000 C CA . ALA A 1 127 ? -3.574 15.014 -16.755 1.00 92.31 127 ALA A CA 1
ATOM 1001 C C . ALA A 1 127 ? -3.387 13.534 -17.129 1.00 92.31 127 ALA A C 1
ATOM 1003 O O . ALA A 1 127 ? -3.471 13.191 -18.312 1.00 92.31 127 ALA A O 1
ATOM 1004 N N . PHE A 1 128 ? -3.220 12.652 -16.143 1.00 93.19 128 PHE A N 1
ATOM 1005 C CA . PHE A 1 128 ? -3.145 11.203 -16.318 1.00 93.19 128 PHE A CA 1
ATOM 1006 C C . PHE A 1 128 ? -4.437 10.647 -16.931 1.00 93.19 128 PHE A C 1
ATOM 1008 O O . PHE A 1 128 ? -4.411 9.970 -17.963 1.00 93.19 128 PHE A O 1
ATOM 1015 N N . VAL A 1 129 ? -5.596 10.985 -16.354 1.00 91.62 129 VAL A N 1
ATOM 1016 C CA . VAL A 1 129 ? -6.911 10.576 -16.872 1.00 91.62 129 VAL A CA 1
ATOM 1017 C C . VAL A 1 129 ? -7.153 11.155 -18.266 1.00 91.62 129 VAL A C 1
ATOM 1019 O O . VAL A 1 129 ? -7.609 10.438 -19.160 1.00 91.62 129 VAL A O 1
ATOM 1022 N N . HIS A 1 130 ? -6.797 12.422 -18.497 1.00 94.75 130 HIS A N 1
ATOM 1023 C CA . HIS A 1 130 ? -6.910 13.039 -19.817 1.00 94.75 130 HIS A CA 1
ATOM 1024 C C . HIS A 1 130 ? -6.054 12.320 -20.867 1.00 94.75 130 HIS A C 1
ATOM 1026 O O . HIS A 1 130 ? -6.504 12.100 -21.997 1.00 94.75 130 HIS A O 1
ATOM 1032 N N . TYR A 1 131 ? -4.838 11.916 -20.496 1.00 95.81 131 TYR A N 1
ATOM 1033 C CA . TYR A 1 131 ? -3.972 11.121 -21.354 1.00 95.81 131 TYR A CA 1
ATOM 1034 C C . TYR A 1 131 ? -4.620 9.776 -21.702 1.00 95.81 131 TYR A C 1
ATOM 1036 O O . TYR A 1 131 ? -4.704 9.439 -22.886 1.00 95.81 131 TYR A O 1
ATOM 1044 N N . LEU A 1 132 ? -5.159 9.048 -20.718 1.00 93.88 132 LEU A N 1
ATOM 1045 C CA . LEU A 1 132 ? -5.870 7.787 -20.958 1.00 93.88 132 LEU A CA 1
ATOM 1046 C C . LEU A 1 132 ? -7.070 7.960 -21.899 1.00 93.88 132 LEU A C 1
ATOM 1048 O O . LEU A 1 132 ? -7.267 7.153 -22.809 1.00 93.88 132 LEU A O 1
ATOM 1052 N N . ASP A 1 133 ? -7.839 9.037 -21.745 1.00 93.94 133 ASP A N 1
ATOM 1053 C CA . ASP A 1 133 ? -8.981 9.340 -22.614 1.00 93.94 133 ASP A CA 1
ATOM 1054 C C . ASP A 1 133 ? -8.579 9.714 -24.050 1.00 93.94 133 ASP A C 1
ATOM 1056 O O . ASP A 1 133 ? -9.396 9.618 -24.974 1.00 93.94 133 ASP A O 1
ATOM 1060 N N . SER A 1 134 ? -7.317 10.087 -24.270 1.00 95.00 134 SER A N 1
ATOM 1061 C CA . SER A 1 134 ? -6.770 10.322 -25.608 1.00 95.00 134 SER A CA 1
ATOM 1062 C C . SER A 1 134 ? -6.400 9.028 -26.346 1.00 95.00 134 SER A C 1
ATOM 1064 O O . SER A 1 134 ? -6.293 9.032 -27.578 1.00 95.00 134 SER A O 1
ATOM 1066 N N . LEU A 1 135 ? -6.251 7.905 -25.630 1.00 93.00 135 LEU A N 1
ATOM 1067 C CA . LEU A 1 135 ? -5.820 6.641 -26.221 1.00 93.00 135 LEU A CA 1
ATOM 1068 C C . LEU A 1 135 ? -6.901 6.038 -27.143 1.00 93.00 135 LEU A C 1
ATOM 1070 O O . LEU A 1 135 ? -8.103 6.090 -26.842 1.00 93.00 135 LEU A O 1
ATOM 1074 N N . PRO A 1 136 ? -6.505 5.397 -28.261 1.00 91.19 136 PRO A N 1
ATOM 1075 C CA . PRO A 1 136 ? -7.432 4.629 -29.094 1.00 91.19 136 PRO A CA 1
ATOM 1076 C C . PRO A 1 136 ? -8.149 3.507 -28.323 1.00 91.19 136 PRO A C 1
ATOM 1078 O O . PRO A 1 136 ? -9.323 3.241 -28.569 1.00 91.19 136 PRO A O 1
ATOM 1081 N N . GLU A 1 137 ? -7.457 2.885 -27.368 1.00 89.06 137 GLU A N 1
ATOM 1082 C CA . GLU A 1 137 ? -7.897 1.743 -26.559 1.00 89.06 137 GLU A CA 1
ATOM 1083 C C . GLU A 1 137 ? -8.598 2.159 -25.257 1.00 89.06 137 GLU A C 1
ATOM 1085 O O . GLU A 1 137 ? -8.835 1.318 -24.401 1.00 89.06 137 GLU A O 1
ATOM 1090 N N . ARG A 1 138 ? -8.980 3.432 -25.087 1.00 88.75 138 ARG A N 1
ATOM 1091 C CA . ARG A 1 138 ? -9.609 3.965 -23.855 1.00 88.75 138 ARG A CA 1
ATOM 1092 C C . ARG A 1 138 ? -10.896 3.260 -23.388 1.00 88.75 138 ARG A C 1
ATOM 1094 O O . ARG A 1 138 ? -11.420 3.576 -22.319 1.00 88.75 138 ARG A O 1
ATOM 1101 N N . GLN A 1 139 ? -11.482 2.428 -24.251 1.00 87.75 139 GLN A N 1
ATOM 1102 C CA . GLN A 1 139 ? -12.686 1.631 -23.988 1.00 87.75 139 GLN A CA 1
ATOM 1103 C C . GLN A 1 139 ? -12.365 0.150 -23.736 1.00 87.75 139 GLN A C 1
ATOM 1105 O O . GLN A 1 139 ? -13.270 -0.605 -23.392 1.00 87.75 139 GLN A O 1
ATOM 1110 N N . GLU A 1 140 ? -11.115 -0.277 -23.935 1.00 90.25 140 GLU A N 1
ATOM 1111 C CA . GLU A 1 140 ? -10.693 -1.629 -23.580 1.00 90.25 140 GLU A CA 1
ATOM 1112 C C . GLU A 1 140 ? -10.783 -1.800 -22.055 1.00 90.25 140 GLU A C 1
ATOM 1114 O O . GLU A 1 140 ? -10.465 -0.850 -21.329 1.00 90.25 140 GLU A O 1
ATOM 1119 N N . PRO A 1 141 ? -11.205 -2.978 -21.551 1.00 89.38 141 PRO A N 1
ATOM 1120 C CA . PRO A 1 141 ? -11.539 -3.154 -20.137 1.00 89.38 141 PRO A CA 1
ATOM 1121 C C . PRO A 1 141 ? -10.407 -2.758 -19.188 1.00 89.38 141 PRO A C 1
ATOM 1123 O O . PRO A 1 141 ? -10.650 -2.002 -18.256 1.00 89.38 141 PRO A O 1
ATOM 1126 N N . PHE A 1 142 ? -9.174 -3.171 -19.492 1.00 91.69 142 PHE A N 1
ATOM 1127 C CA . PHE A 1 142 ? -7.987 -2.802 -18.722 1.00 91.69 142 PHE A CA 1
ATOM 1128 C C . PHE A 1 142 ? -7.827 -1.281 -18.552 1.00 91.69 142 PHE A C 1
ATOM 1130 O O . PHE A 1 142 ? -7.735 -0.785 -17.437 1.00 91.69 142 PHE A O 1
ATOM 1137 N N . TRP A 1 143 ? -7.848 -0.504 -19.642 1.00 93.06 143 TRP A N 1
ATOM 1138 C CA . TRP A 1 143 ? -7.682 0.953 -19.544 1.00 93.06 143 TRP A CA 1
ATOM 1139 C C . TRP A 1 143 ? -8.883 1.641 -18.897 1.00 93.06 143 TRP A C 1
ATOM 1141 O O . TRP A 1 143 ? -8.734 2.704 -18.297 1.00 93.06 143 TRP A O 1
ATOM 1151 N N . ALA A 1 144 ? -10.076 1.053 -19.018 1.00 87.56 144 ALA A N 1
ATOM 1152 C CA . ALA A 1 144 ? -11.249 1.541 -18.314 1.00 87.56 144 ALA A CA 1
ATOM 1153 C C . ALA A 1 144 ? -11.132 1.338 -16.797 1.00 87.56 144 ALA A C 1
ATOM 1155 O O . ALA A 1 144 ? -11.534 2.236 -16.064 1.00 87.56 144 ALA A O 1
ATOM 1156 N N . GLU A 1 145 ? -10.564 0.214 -16.355 1.00 84.56 145 GLU A N 1
ATOM 1157 C CA . GLU A 1 145 ? -10.279 -0.102 -14.951 1.00 84.56 145 GLU A CA 1
ATOM 1158 C C . GLU A 1 145 ? -9.203 0.823 -14.378 1.00 84.56 145 GLU A C 1
ATOM 1160 O O . GLU A 1 145 ? -9.497 1.542 -13.429 1.00 84.56 145 GLU A O 1
ATOM 1165 N N . VAL A 1 146 ? -8.041 0.944 -15.037 1.00 88.69 146 VAL A N 1
ATOM 1166 C CA . VAL A 1 146 ? -6.968 1.882 -14.638 1.00 88.69 146 VAL A CA 1
ATOM 1167 C C . VAL A 1 146 ? -7.504 3.314 -14.510 1.00 88.69 146 VAL A C 1
ATOM 1169 O O . VAL A 1 146 ? -7.195 4.030 -13.560 1.00 88.69 146 VAL A O 1
ATOM 1172 N N . ARG A 1 147 ? -8.352 3.754 -15.450 1.00 88.19 147 ARG A N 1
ATOM 1173 C CA . ARG A 1 147 ? -8.996 5.072 -15.367 1.00 88.19 147 ARG A CA 1
ATOM 1174 C C . ARG A 1 147 ? -9.979 5.156 -14.199 1.00 88.19 147 ARG A C 1
ATOM 1176 O O . ARG A 1 147 ? -10.003 6.190 -13.542 1.00 88.19 147 ARG A O 1
ATOM 1183 N N . SER A 1 148 ? -10.803 4.128 -13.978 1.00 82.94 148 SER A N 1
ATOM 1184 C CA . SER A 1 148 ? -11.776 4.105 -12.876 1.00 82.94 148 SER A CA 1
ATOM 1185 C C . SER A 1 148 ? -11.056 4.222 -11.545 1.00 82.94 148 SER A C 1
ATOM 1187 O O . SER A 1 148 ? -11.406 5.088 -10.760 1.00 82.94 148 SER A O 1
ATOM 1189 N N . GLU A 1 149 ? -9.997 3.440 -11.332 1.00 79.56 149 GLU A N 1
ATOM 1190 C CA . GLU A 1 149 ? -9.192 3.509 -10.113 1.00 79.56 149 GLU A CA 1
ATOM 1191 C C . GLU A 1 149 ? -8.551 4.877 -9.917 1.00 79.56 149 GLU A C 1
ATOM 1193 O O . GLU A 1 149 ? -8.528 5.382 -8.803 1.00 79.56 149 GLU A O 1
ATOM 1198 N N . ARG A 1 150 ? -8.087 5.519 -10.993 1.00 80.50 150 ARG A N 1
ATOM 1199 C CA . ARG A 1 150 ? -7.527 6.871 -10.916 1.00 80.50 150 ARG A CA 1
ATOM 1200 C C . ARG A 1 150 ? -8.575 7.958 -10.663 1.00 80.50 150 ARG A C 1
ATOM 1202 O O . ARG A 1 150 ? -8.262 8.966 -10.056 1.00 80.50 150 ARG A O 1
ATOM 1209 N N . GLN A 1 151 ? -9.806 7.775 -11.137 1.00 79.06 151 GLN A N 1
ATOM 1210 C CA . GLN A 1 151 ? -10.927 8.695 -10.894 1.00 79.06 151 GLN A CA 1
ATOM 1211 C C . GLN A 1 151 ? -11.586 8.474 -9.525 1.00 79.06 151 GLN A C 1
ATOM 1213 O O . GLN A 1 151 ? -12.197 9.391 -8.982 1.00 79.06 151 GLN A O 1
ATOM 1218 N N . GLU A 1 152 ? -11.524 7.241 -9.021 1.00 70.12 152 GLU A N 1
ATOM 1219 C CA . GLU A 1 152 ? -11.993 6.819 -7.698 1.00 70.12 152 GLU A CA 1
ATOM 1220 C C . GLU A 1 152 ? -10.922 6.959 -6.624 1.00 70.12 152 GLU A C 1
ATOM 1222 O O . GLU A 1 152 ? -11.251 6.870 -5.439 1.00 70.12 152 GLU A O 1
ATOM 1227 N N . ARG A 1 153 ? -9.667 7.205 -7.021 1.00 66.69 153 ARG A N 1
ATOM 1228 C CA . ARG A 1 153 ? -8.687 7.867 -6.177 1.00 66.69 153 ARG A CA 1
ATOM 1229 C C . ARG A 1 153 ? -9.331 9.202 -5.846 1.00 66.69 153 ARG A C 1
ATOM 1231 O O . ARG A 1 153 ? -9.322 10.143 -6.632 1.00 66.69 153 ARG A O 1
ATOM 1238 N N . GLU A 1 154 ? -10.014 9.229 -4.702 1.00 51.44 154 GLU A N 1
ATOM 1239 C CA . GLU A 1 154 ? -10.203 10.472 -3.980 1.00 51.44 154 GLU A CA 1
ATOM 1240 C C . GLU A 1 154 ? -8.826 11.121 -4.028 1.00 51.44 154 GLU A C 1
ATOM 1242 O O . GLU A 1 154 ? -7.837 10.396 -3.820 1.00 51.44 154 GLU A O 1
ATOM 1247 N N . ASP A 1 155 ? -8.757 12.420 -4.375 1.00 42.09 155 ASP A N 1
ATOM 1248 C CA . ASP A 1 155 ? -7.542 13.196 -4.133 1.00 42.09 155 ASP A CA 1
ATOM 1249 C C . ASP A 1 155 ? -6.988 12.621 -2.832 1.00 42.09 155 ASP A C 1
ATOM 1251 O O . ASP A 1 155 ? -7.788 12.414 -1.894 1.00 42.09 155 ASP A O 1
ATOM 1255 N N . PRO A 1 156 ? -5.684 12.314 -2.720 1.00 40.97 156 PRO A N 1
ATOM 1256 C CA . PRO A 1 156 ? -5.150 12.467 -1.402 1.00 40.97 156 PRO A CA 1
ATOM 1257 C C . PRO A 1 156 ? -5.622 13.881 -1.047 1.00 40.97 156 PRO A C 1
ATOM 1259 O O . PRO A 1 156 ? -5.107 14.881 -1.539 1.00 40.97 156 PRO A O 1
ATOM 1262 N N . VAL A 1 157 ? -6.653 13.964 -0.188 1.00 39.56 157 VAL A N 1
ATOM 1263 C CA . VAL A 1 157 ? -6.586 14.854 0.943 1.00 39.56 157 VAL A CA 1
ATOM 1264 C C . VAL A 1 157 ? -5.123 14.722 1.261 1.00 39.56 157 VAL A C 1
ATOM 1266 O O . VAL A 1 157 ? -4.660 13.588 1.452 1.00 39.56 157 VAL A O 1
ATOM 1269 N N . GLU A 1 158 ? -4.369 15.793 1.021 1.00 38.56 158 GLU A N 1
ATOM 1270 C CA . GLU A 1 158 ? -3.043 15.922 1.567 1.00 38.56 158 GLU A CA 1
ATOM 1271 C C . GLU A 1 158 ? -3.282 15.725 3.061 1.00 38.56 158 GLU A C 1
ATOM 1273 O O . GLU A 1 158 ? -3.383 16.659 3.840 1.00 38.56 158 GLU A O 1
ATOM 1278 N N . ASP A 1 159 ? -3.405 14.463 3.441 1.00 37.97 159 ASP A N 1
ATOM 1279 C CA . ASP A 1 159 ? -3.077 13.909 4.690 1.00 37.97 159 ASP A CA 1
ATOM 1280 C C . ASP A 1 159 ? -1.530 13.881 4.573 1.00 37.97 159 ASP A C 1
ATOM 1282 O O . ASP A 1 159 ? -0.881 12.853 4.735 1.00 37.97 159 ASP A O 1
ATOM 1286 N N . GLU A 1 160 ? -0.899 15.070 4.408 1.00 37.47 160 GLU A N 1
ATOM 1287 C CA . GLU A 1 160 ? -0.206 15.601 5.577 1.00 37.47 160 GLU A CA 1
ATOM 1288 C C . GLU A 1 160 ? -1.119 15.175 6.707 1.00 37.47 160 GLU A C 1
ATOM 1290 O O . GLU A 1 160 ? -2.185 15.772 6.857 1.00 37.47 160 GLU A O 1
ATOM 1295 N N . ILE A 1 161 ? -0.833 14.045 7.364 1.00 41.06 161 ILE A N 1
ATOM 1296 C CA . ILE A 1 161 ? -1.500 13.711 8.607 1.00 41.06 161 ILE A CA 1
ATOM 1297 C C . ILE A 1 161 ? -1.108 14.891 9.483 1.00 41.06 161 ILE A C 1
ATOM 1299 O O . ILE A 1 161 ? -0.099 14.891 10.182 1.00 41.06 161 ILE A O 1
ATOM 1303 N N . ALA A 1 162 ? -1.855 15.979 9.329 1.00 43.00 162 ALA A N 1
ATOM 1304 C CA . ALA A 1 162 ? -1.802 17.150 10.120 1.00 43.00 162 ALA A CA 1
ATOM 1305 C C . ALA A 1 162 ? -2.172 16.520 11.433 1.00 43.00 162 ALA A C 1
ATOM 1307 O O . ALA A 1 162 ? -3.275 15.968 11.565 1.00 43.00 162 ALA A O 1
ATOM 1308 N N . ALA A 1 163 ? -1.188 16.485 12.337 1.00 46.25 163 ALA A N 1
ATOM 1309 C CA . ALA A 1 163 ? -1.390 16.110 13.721 1.00 46.25 163 ALA A CA 1
ATOM 1310 C C . ALA A 1 163 ? -2.798 16.589 14.083 1.00 46.25 163 ALA A C 1
ATOM 1312 O O . ALA A 1 163 ? -3.092 17.765 13.831 1.00 46.25 163 ALA A O 1
ATOM 1313 N N . PRO A 1 164 ? -3.708 15.678 14.464 1.00 49.31 164 PRO A N 1
ATOM 1314 C CA . PRO A 1 164 ? -5.131 15.912 14.327 1.00 49.31 164 PRO A CA 1
ATOM 1315 C C . PRO A 1 164 ? -5.493 17.257 14.913 1.00 49.31 164 PRO A C 1
ATOM 1317 O O . PRO A 1 164 ? -4.984 17.650 15.965 1.00 49.31 164 PRO A O 1
ATOM 1320 N N . SER A 1 165 ? -6.407 17.957 14.245 1.00 56.28 165 SER A N 1
ATOM 1321 C CA . SER A 1 165 ? -6.922 19.218 14.768 1.00 56.28 165 SER A CA 1
ATOM 1322 C C . SER A 1 165 ? -7.491 19.069 16.188 1.00 56.28 165 SER A C 1
ATOM 1324 O O . SER A 1 165 ? -7.576 20.068 16.901 1.00 56.28 165 SER A O 1
ATOM 1326 N N . ASP A 1 166 ? -7.857 17.843 16.601 1.00 70.94 166 ASP A N 1
ATOM 1327 C CA . ASP A 1 166 ? -8.257 17.485 17.962 1.00 70.94 166 ASP A CA 1
ATOM 1328 C C . ASP A 1 166 ? -7.510 16.228 18.482 1.00 70.94 166 ASP A C 1
ATOM 1330 O O . ASP A 1 166 ? -7.693 15.131 17.951 1.00 70.94 166 ASP A O 1
ATOM 1334 N N . PRO A 1 167 ? -6.715 16.330 19.565 1.00 70.62 167 PRO A N 1
ATOM 1335 C CA . PRO A 1 167 ? -6.111 15.179 20.244 1.00 70.62 167 PRO A CA 1
ATOM 1336 C C . PRO A 1 167 ? -7.099 14.063 20.627 1.00 70.62 167 PRO A C 1
ATOM 1338 O O . PRO A 1 167 ? -6.679 12.924 20.842 1.00 70.62 167 PRO A O 1
ATOM 1341 N N . ALA A 1 168 ? -8.399 14.360 20.759 1.00 75.94 168 ALA A N 1
ATOM 1342 C CA . ALA A 1 168 ? -9.438 13.362 21.025 1.00 75.94 168 ALA A CA 1
ATOM 1343 C C . ALA A 1 168 ? -9.588 12.328 19.898 1.00 75.94 168 ALA A C 1
ATOM 1345 O O . ALA A 1 168 ? -10.036 11.212 20.155 1.00 75.94 168 ALA A O 1
ATOM 1346 N N . ASP A 1 169 ? -9.164 12.652 18.676 1.00 78.12 169 ASP A N 1
ATOM 1347 C CA . ASP A 1 169 ? -9.298 11.766 17.519 1.00 78.12 169 ASP A CA 1
ATOM 1348 C C . ASP A 1 169 ? -8.385 10.527 17.576 1.00 78.12 169 ASP A C 1
ATOM 1350 O O . ASP A 1 169 ? -8.652 9.514 16.922 1.00 78.12 169 ASP A O 1
ATOM 1354 N N . TRP A 1 170 ? -7.327 10.576 18.392 1.00 79.25 170 TRP A N 1
ATOM 1355 C CA . TRP A 1 170 ? -6.450 9.435 1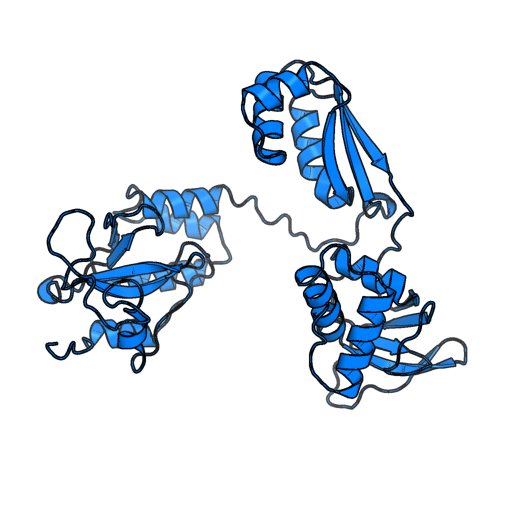8.669 1.00 79.25 170 TRP A CA 1
ATOM 1356 C C . TRP A 1 170 ? -6.993 8.495 19.748 1.00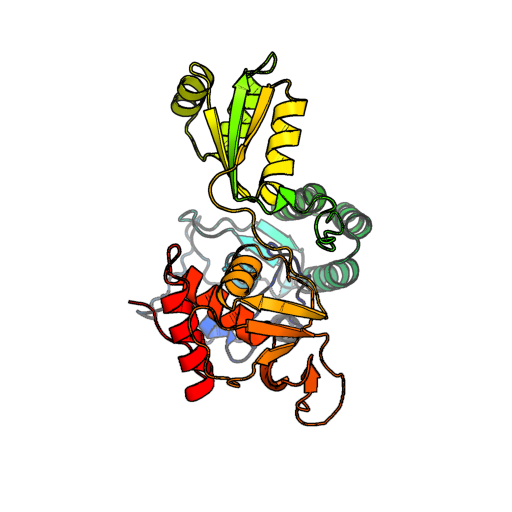 79.25 170 TRP A C 1
ATOM 1358 O O . TRP A 1 170 ? -6.305 7.594 20.224 1.00 79.25 170 TRP A O 1
ATOM 1368 N N . GLN A 1 171 ? -8.243 8.672 20.155 1.00 84.44 171 GLN A N 1
ATOM 1369 C CA . GLN A 1 171 ? -8.931 7.724 21.010 1.00 84.44 171 GLN A CA 1
ATOM 1370 C C . GLN A 1 171 ? -9.366 6.506 20.183 1.00 84.44 171 GLN A C 1
ATOM 1372 O O . GLN A 1 171 ? -10.043 6.653 19.165 1.00 84.44 171 GLN A O 1
ATOM 1377 N N . ARG A 1 172 ? -9.017 5.290 20.629 1.00 84.00 172 ARG A N 1
ATOM 1378 C CA . ARG A 1 172 ? -9.630 4.060 20.097 1.00 84.00 172 ARG A CA 1
ATOM 1379 C C . ARG A 1 172 ? -11.064 3.948 20.581 1.00 84.00 172 ARG A C 1
ATOM 1381 O O . ARG A 1 172 ? -11.399 4.420 21.669 1.00 84.00 172 ARG A O 1
ATOM 1388 N N . GLY A 1 173 ? -11.911 3.312 19.791 1.00 86.00 173 GLY A N 1
ATOM 1389 C CA . GLY A 1 173 ? -13.293 3.096 20.171 1.00 86.00 173 GLY A CA 1
ATOM 1390 C C . GLY A 1 173 ? -14.114 2.464 19.067 1.00 86.00 173 GLY A C 1
ATOM 1391 O O . GLY A 1 173 ? -13.596 1.925 18.090 1.00 86.00 173 GLY A O 1
ATOM 1392 N N . LYS A 1 174 ? -15.428 2.530 19.250 1.00 93.00 174 LYS A N 1
ATOM 1393 C CA . LYS A 1 174 ? -16.410 1.913 18.364 1.00 93.00 174 LYS A CA 1
ATOM 1394 C C . LYS A 1 174 ? -17.274 2.981 17.737 1.00 93.00 174 LYS A C 1
ATOM 1396 O O . LYS A 1 174 ? -17.816 3.834 18.439 1.00 93.00 174 LYS A O 1
ATOM 1401 N N . LEU A 1 175 ? -17.462 2.904 16.427 1.00 93.31 175 LEU A N 1
ATOM 1402 C CA . LEU A 1 175 ? -18.448 3.722 15.741 1.00 93.31 175 LEU A CA 1
ATOM 1403 C C . LEU A 1 175 ? -19.806 3.023 15.802 1.00 93.31 175 LEU A C 1
ATOM 1405 O O . LEU A 1 175 ? -19.978 1.937 15.249 1.00 93.31 175 LEU A O 1
ATOM 1409 N N . ILE A 1 176 ? -20.774 3.636 16.478 1.00 94.81 176 ILE A N 1
ATOM 1410 C CA . ILE A 1 176 ? -22.075 3.030 16.753 1.00 94.81 176 ILE A CA 1
ATOM 1411 C C . ILE A 1 176 ? -23.167 3.750 15.974 1.00 94.81 176 ILE A C 1
ATOM 1413 O O . ILE A 1 176 ? -23.435 4.926 16.202 1.00 94.81 176 ILE A O 1
ATOM 1417 N N . VAL A 1 177 ? -23.865 3.026 15.102 1.00 92.75 177 VAL A N 1
ATOM 1418 C CA . VAL A 1 177 ? -25.100 3.507 14.474 1.00 92.75 177 VAL A CA 1
ATOM 1419 C C . VAL A 1 177 ? -26.262 3.243 15.425 1.00 92.75 177 VAL A C 1
ATOM 1421 O O . VAL A 1 177 ? -26.632 2.093 15.677 1.00 92.75 177 VAL A O 1
ATOM 1424 N N . THR A 1 178 ? -26.849 4.311 15.954 1.00 93.00 178 THR A N 1
ATOM 1425 C CA . THR A 1 178 ? -28.000 4.258 16.866 1.00 93.00 178 THR A CA 1
ATOM 1426 C C . THR A 1 178 ? -29.323 4.269 16.110 1.00 93.00 178 THR A C 1
ATOM 1428 O O . THR A 1 178 ? -30.279 3.623 16.536 1.00 93.00 178 THR A O 1
ATOM 1431 N N . GLU A 1 179 ? -29.370 4.923 14.947 1.00 91.62 179 GLU A N 1
ATOM 1432 C CA . GLU A 1 179 ? -30.521 4.906 14.045 1.00 91.62 179 GLU A CA 1
ATOM 1433 C C . GLU A 1 179 ? -30.067 4.859 12.583 1.00 91.62 179 GLU A C 1
ATOM 1435 O O . GLU A 1 179 ? -29.219 5.631 12.155 1.00 91.62 179 GLU A O 1
ATOM 1440 N N . VAL A 1 180 ? -30.662 3.980 11.774 1.00 83.31 180 VAL A N 1
ATOM 1441 C CA . VAL A 1 180 ? -30.283 3.781 10.356 1.00 83.31 180 VAL A CA 1
ATOM 1442 C C . VAL A 1 180 ? -30.816 4.900 9.441 1.00 83.31 180 VAL A C 1
ATOM 1444 O O . VAL A 1 180 ? -30.361 5.064 8.310 1.00 83.31 180 VAL A O 1
ATOM 1447 N N . GLY A 1 181 ? -31.796 5.677 9.908 1.00 84.75 181 GLY A N 1
ATOM 1448 C CA . GLY A 1 181 ? -32.372 6.781 9.144 1.00 84.75 181 GLY A CA 1
ATOM 1449 C C . GLY A 1 181 ? -33.253 6.365 7.960 1.00 84.75 181 GLY A C 1
ATOM 1450 O O . GLY A 1 181 ? -33.737 5.232 7.850 1.00 84.75 181 GLY A O 1
ATOM 1451 N N . GLY A 1 182 ? -33.505 7.328 7.067 1.00 71.38 182 GLY A N 1
ATOM 1452 C CA . GLY A 1 182 ? -34.427 7.179 5.934 1.00 71.38 182 GLY A CA 1
ATOM 1453 C C . GLY A 1 182 ? -33.871 6.377 4.751 1.00 71.38 182 GLY A C 1
ATOM 1454 O O . GLY A 1 182 ? -34.636 5.715 4.050 1.00 71.38 182 GLY A O 1
ATOM 1455 N N . GLN A 1 183 ? -32.550 6.375 4.533 1.00 74.94 183 GLN A N 1
ATOM 1456 C CA . GLN A 1 183 ? -31.911 5.730 3.373 1.00 74.94 183 GLN A CA 1
ATOM 1457 C C . GLN A 1 183 ? -31.413 4.306 3.680 1.00 74.94 183 GLN A C 1
ATOM 1459 O O . GLN A 1 183 ? -30.284 3.938 3.354 1.00 74.94 183 GLN A O 1
ATOM 1464 N N . LYS A 1 184 ? -32.279 3.472 4.271 1.00 73.81 184 LYS A N 1
ATOM 1465 C CA . LYS A 1 184 ? -31.926 2.147 4.823 1.00 73.81 184 LYS A CA 1
ATOM 1466 C C . LYS A 1 184 ? -31.152 1.229 3.874 1.00 73.81 184 LYS A C 1
ATOM 1468 O O . LYS A 1 184 ? -30.207 0.580 4.299 1.00 73.81 184 LYS A O 1
ATOM 1473 N N . LEU A 1 185 ? -31.525 1.183 2.592 1.00 67.62 185 LEU A N 1
ATOM 1474 C CA . LEU A 1 185 ? -30.853 0.326 1.604 1.00 67.62 185 LEU A CA 1
ATOM 1475 C C . LEU A 1 185 ? -29.427 0.790 1.284 1.00 67.62 185 LEU A C 1
ATOM 1477 O O . LEU A 1 185 ? -28.557 -0.046 1.056 1.00 67.62 185 LEU A O 1
ATOM 1481 N N . LYS A 1 186 ? -29.174 2.103 1.288 1.00 65.62 186 LYS A N 1
ATOM 1482 C CA . LYS A 1 186 ? -27.830 2.646 1.059 1.00 65.62 186 LYS A CA 1
ATOM 1483 C C . LYS A 1 186 ? -26.940 2.449 2.281 1.00 65.62 186 LYS A C 1
ATOM 1485 O O . LYS A 1 186 ? -25.794 2.052 2.122 1.00 65.62 186 LYS A O 1
ATOM 1490 N N . VAL A 1 187 ? -27.488 2.635 3.485 1.00 75.38 187 VAL A N 1
ATOM 1491 C CA . VAL A 1 187 ? -26.775 2.327 4.735 1.00 75.38 187 VAL A CA 1
ATOM 1492 C C . VAL A 1 187 ? -26.448 0.835 4.817 1.00 75.38 187 VAL A C 1
ATOM 1494 O O . VAL A 1 187 ? -25.318 0.476 5.122 1.00 75.38 187 VAL A O 1
ATOM 1497 N N . ALA A 1 188 ? -27.391 -0.042 4.453 1.00 71.94 188 ALA A N 1
ATOM 1498 C CA . ALA A 1 188 ? -27.133 -1.477 4.359 1.00 71.94 188 ALA A CA 1
ATOM 1499 C C . ALA A 1 188 ? -26.035 -1.799 3.338 1.00 71.94 188 ALA A C 1
ATOM 1501 O O . ALA A 1 188 ? -25.185 -2.634 3.611 1.00 71.94 188 ALA A O 1
ATOM 1502 N N . HIS A 1 189 ? -26.018 -1.144 2.175 1.00 69.88 189 HIS A N 1
ATOM 1503 C CA . HIS A 1 189 ? -24.962 -1.356 1.185 1.00 69.88 189 HIS A CA 1
ATOM 1504 C C . HIS A 1 189 ? -23.580 -0.937 1.707 1.00 69.88 189 HIS A C 1
ATOM 1506 O O . HIS A 1 189 ? -22.629 -1.704 1.568 1.00 69.88 189 HIS A O 1
ATOM 1512 N N . LEU A 1 190 ? -23.490 0.231 2.350 1.00 76.62 190 LEU A N 1
ATOM 1513 C CA . LEU A 1 190 ? -22.255 0.731 2.954 1.00 76.62 190 LEU A CA 1
ATOM 1514 C C . LEU A 1 190 ? -21.745 -0.221 4.045 1.00 76.62 190 LEU A C 1
ATOM 1516 O O . LEU A 1 190 ? -20.633 -0.724 3.938 1.00 76.62 190 LEU A O 1
ATOM 1520 N N . LEU A 1 191 ? -22.589 -0.565 5.024 1.00 79.50 191 LEU A N 1
ATOM 1521 C CA . LEU A 1 191 ? -22.226 -1.492 6.104 1.00 79.50 191 LEU A CA 1
ATOM 1522 C C . LEU A 1 191 ? -21.856 -2.882 5.581 1.00 79.50 191 LEU A C 1
ATOM 1524 O O . LEU A 1 191 ? -20.969 -3.525 6.130 1.00 79.50 191 LEU A O 1
ATOM 1528 N N . ARG A 1 192 ? -22.502 -3.347 4.504 1.00 77.50 192 ARG A N 1
ATOM 1529 C CA . ARG A 1 192 ? -22.159 -4.619 3.862 1.00 77.50 192 ARG A CA 1
ATOM 1530 C C . ARG A 1 192 ? -20.723 -4.611 3.343 1.00 77.50 192 ARG A C 1
ATOM 1532 O O . ARG A 1 192 ? -20.022 -5.597 3.535 1.00 77.50 192 ARG A O 1
ATOM 1539 N N . LYS A 1 193 ? -20.317 -3.521 2.680 1.00 74.50 193 LYS A N 1
ATOM 1540 C CA . LYS A 1 193 ? -18.957 -3.337 2.155 1.00 74.50 193 LYS A CA 1
ATOM 1541 C C . LYS A 1 193 ? -17.952 -3.246 3.305 1.00 74.50 193 LYS A C 1
ATOM 1543 O O . LYS A 1 193 ? -16.969 -3.972 3.292 1.00 74.50 193 LYS A O 1
ATOM 1548 N N . THR A 1 194 ? -18.234 -2.417 4.307 1.00 71.56 194 THR A N 1
ATOM 1549 C CA . THR A 1 194 ? -17.324 -2.157 5.434 1.00 71.56 194 THR A CA 1
ATOM 1550 C C . THR A 1 194 ? -17.120 -3.374 6.336 1.00 71.56 194 THR A C 1
ATOM 1552 O O . THR A 1 194 ? -15.996 -3.674 6.711 1.00 71.56 194 THR A O 1
ATOM 1555 N N . LEU A 1 195 ? -18.193 -4.092 6.674 1.00 77.31 195 LEU A N 1
ATOM 1556 C CA . LEU A 1 195 ? -18.152 -5.233 7.599 1.00 77.31 195 LEU A CA 1
ATOM 1557 C C . LEU A 1 195 ? -18.000 -6.585 6.883 1.00 77.31 195 LEU A C 1
ATOM 1559 O O . LEU A 1 195 ? -18.047 -7.629 7.529 1.00 77.31 195 LEU A O 1
ATOM 1563 N N . ASN A 1 196 ? -17.876 -6.576 5.551 1.00 77.50 196 ASN A N 1
ATOM 1564 C CA . ASN A 1 196 ? -17.812 -7.766 4.700 1.00 77.50 196 ASN A CA 1
ATOM 1565 C C . ASN A 1 196 ? -18.937 -8.793 4.970 1.00 77.50 196 ASN A C 1
ATOM 1567 O O . ASN A 1 196 ? -18.714 -10.001 5.044 1.00 77.50 196 ASN A O 1
ATOM 1571 N N . LEU A 1 197 ? -20.167 -8.304 5.147 1.00 75.44 197 LEU A N 1
ATOM 1572 C CA . LEU A 1 197 ? -21.340 -9.131 5.456 1.00 75.44 197 LEU A CA 1
ATOM 1573 C C . LEU A 1 197 ? -22.077 -9.575 4.184 1.00 75.44 197 LEU A C 1
ATOM 1575 O O . LEU A 1 197 ? -22.021 -8.931 3.136 1.00 75.44 197 LEU A O 1
ATOM 1579 N N . SER A 1 198 ? -22.872 -10.639 4.265 1.00 72.69 198 SER A N 1
ATOM 1580 C CA . SER A 1 198 ? -23.866 -10.959 3.236 1.00 72.69 198 SER A CA 1
ATOM 1581 C C . SER A 1 198 ? -25.070 -10.008 3.289 1.00 72.69 198 SER A C 1
ATOM 1583 O O . SER A 1 198 ? -25.322 -9.312 4.275 1.00 72.69 198 SER A O 1
ATOM 1585 N N . LEU A 1 199 ? -25.884 -10.005 2.225 1.00 56.75 199 LEU A N 1
ATOM 1586 C CA . LEU A 1 199 ? -27.119 -9.212 2.190 1.00 56.75 199 LEU A CA 1
ATOM 1587 C C . LEU A 1 199 ? -28.104 -9.620 3.301 1.00 56.75 199 LEU A C 1
ATOM 1589 O O . LEU A 1 199 ? -28.765 -8.763 3.876 1.00 56.75 199 LEU A O 1
ATOM 1593 N N . SER A 1 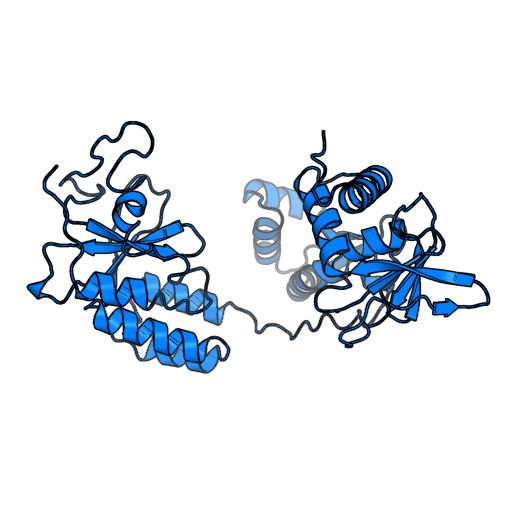200 ? -28.213 -10.911 3.620 1.00 66.12 200 SER A N 1
ATOM 1594 C CA . SER A 1 200 ? -29.078 -11.382 4.710 1.00 66.12 200 SER A CA 1
ATOM 1595 C C . SER A 1 200 ? -28.578 -10.937 6.081 1.00 66.12 200 SER A C 1
ATOM 1597 O O . SER A 1 200 ? -29.381 -10.514 6.910 1.00 66.12 200 SER A O 1
ATOM 1599 N N . GLU A 1 201 ? -27.265 -10.995 6.305 1.00 70.25 201 GLU A N 1
ATOM 1600 C CA . GLU A 1 201 ? -26.648 -10.606 7.575 1.00 70.25 201 GLU A CA 1
ATOM 1601 C C . GLU A 1 201 ? -26.782 -9.106 7.808 1.00 70.25 201 GLU A C 1
ATOM 1603 O O . GLU A 1 201 ? -27.264 -8.703 8.863 1.00 70.25 201 GLU A O 1
ATOM 1608 N N . VAL A 1 202 ? -26.473 -8.276 6.805 1.00 73.94 202 VAL A N 1
ATOM 1609 C CA . VAL A 1 202 ? -26.584 -6.821 6.962 1.00 73.94 202 VAL A CA 1
ATOM 1610 C C . VAL A 1 202 ? -28.032 -6.375 7.173 1.00 73.94 202 VAL A C 1
ATOM 1612 O O . VAL A 1 202 ? -28.285 -5.476 7.969 1.00 73.94 202 VAL A O 1
ATOM 1615 N N . MET A 1 203 ? -29.004 -7.031 6.525 1.00 75.19 203 MET A N 1
ATOM 1616 C CA . MET A 1 203 ? -30.428 -6.735 6.717 1.00 75.19 203 MET A CA 1
ATOM 1617 C C . MET A 1 203 ? -30.921 -7.106 8.121 1.00 75.19 203 MET A C 1
ATOM 1619 O O . MET A 1 203 ? -31.771 -6.400 8.665 1.00 75.19 203 MET A O 1
ATOM 1623 N N . ALA A 1 204 ? -30.387 -8.176 8.720 1.00 80.25 204 ALA A N 1
ATOM 1624 C CA . ALA A 1 204 ? -30.640 -8.507 10.121 1.00 80.25 204 ALA A CA 1
ATOM 1625 C C . ALA A 1 204 ? -29.973 -7.492 11.067 1.00 80.25 204 ALA A C 1
ATOM 1627 O O . ALA A 1 204 ? -30.605 -7.048 12.024 1.00 80.25 204 ALA A O 1
ATOM 1628 N N . PHE A 1 205 ? -28.744 -7.073 10.748 1.00 77.06 205 PHE A N 1
ATOM 1629 C CA . PHE A 1 205 ? -27.972 -6.073 11.491 1.00 77.06 205 PHE A CA 1
ATOM 1630 C C . PHE A 1 205 ? -28.705 -4.726 11.564 1.00 77.06 205 PHE A C 1
ATOM 1632 O O . PHE A 1 205 ? -28.945 -4.201 12.648 1.00 77.06 205 PHE A O 1
ATOM 1639 N N . ILE A 1 206 ? -29.174 -4.202 10.424 1.00 83.31 206 ILE A N 1
ATOM 1640 C CA . ILE A 1 206 ? -29.877 -2.908 10.379 1.00 83.31 206 ILE A CA 1
ATOM 1641 C C . ILE A 1 206 ? -31.278 -2.926 11.004 1.00 83.31 206 ILE A C 1
ATOM 1643 O O . ILE A 1 206 ? -31.872 -1.868 11.222 1.00 83.31 206 ILE A O 1
ATOM 1647 N N . ALA A 1 207 ? -31.831 -4.108 11.282 1.00 84.56 207 ALA A N 1
ATOM 1648 C CA . ALA A 1 207 ? -33.124 -4.247 11.944 1.00 84.56 207 ALA A CA 1
ATOM 1649 C C . ALA A 1 207 ? -33.030 -4.112 13.475 1.00 84.56 207 ALA A C 1
ATOM 1651 O O . ALA A 1 207 ? -34.069 -3.955 14.118 1.00 84.56 207 ALA A O 1
ATOM 1652 N N . GLN A 1 208 ? -31.824 -4.175 14.054 1.00 86.19 208 GLN A N 1
ATOM 1653 C CA . GLN A 1 208 ? -31.601 -4.206 15.502 1.00 86.19 208 GLN A CA 1
ATOM 1654 C C . GLN A 1 208 ? -30.467 -3.256 15.935 1.00 86.19 208 GLN A C 1
ATOM 1656 O O . GLN A 1 208 ? -29.397 -3.721 16.319 1.00 86.19 208 GLN A O 1
ATOM 1661 N N . PRO A 1 209 ? -30.670 -1.926 15.895 1.00 83.81 209 PRO A N 1
ATOM 1662 C CA . PRO A 1 209 ? -29.728 -0.998 16.515 1.00 83.81 209 PRO A CA 1
ATOM 1663 C C . PRO A 1 209 ? -29.671 -1.165 18.049 1.00 83.81 209 PRO A C 1
ATOM 1665 O O . PRO A 1 209 ? -30.668 -1.583 18.649 1.00 83.81 209 PRO A O 1
ATOM 1668 N N . PRO A 1 210 ? -28.551 -0.797 18.705 1.00 90.06 210 PRO A N 1
ATOM 1669 C CA . PRO A 1 210 ? -27.353 -0.164 18.139 1.00 90.06 210 PRO A CA 1
ATOM 1670 C C . PRO A 1 210 ? -26.447 -1.135 17.363 1.00 90.06 210 PRO A C 1
ATOM 1672 O O . PRO A 1 210 ? -26.315 -2.299 17.727 1.00 90.06 210 PRO A O 1
ATOM 1675 N N . ILE A 1 211 ? -25.800 -0.635 16.308 1.00 88.69 211 ILE A N 1
ATOM 1676 C CA . ILE A 1 211 ? -24.927 -1.411 15.413 1.00 88.69 211 ILE A CA 1
ATOM 1677 C C . ILE A 1 211 ? -23.496 -0.904 15.538 1.00 88.69 211 ILE A C 1
ATOM 1679 O O . ILE A 1 211 ? -23.267 0.290 15.368 1.00 88.69 211 ILE A O 1
ATOM 1683 N N . ILE A 1 212 ? -22.534 -1.801 15.748 1.00 90.56 212 ILE A N 1
ATOM 1684 C CA . ILE A 1 212 ? -21.111 -1.464 15.632 1.00 90.56 212 ILE A CA 1
ATOM 1685 C C . ILE A 1 212 ? -20.757 -1.460 14.141 1.00 90.56 212 ILE A C 1
ATOM 1687 O O . ILE A 1 212 ? -20.798 -2.500 13.486 1.00 90.56 212 ILE A O 1
ATOM 1691 N N . ALA A 1 213 ? -20.479 -0.278 13.597 1.00 87.12 213 ALA A N 1
ATOM 1692 C CA . ALA A 1 213 ? -20.133 -0.079 12.191 1.00 87.12 213 ALA A CA 1
ATOM 1693 C C . ALA A 1 213 ? -18.627 -0.207 11.919 1.00 87.12 213 ALA A C 1
ATOM 1695 O O . ALA A 1 213 ? -18.242 -0.475 10.785 1.00 87.12 213 ALA A O 1
ATOM 1696 N N . GLY A 1 214 ? -17.795 -0.032 12.946 1.00 85.94 214 GLY A N 1
ATOM 1697 C CA . GLY A 1 214 ? -16.344 -0.182 12.881 1.00 85.94 214 GLY A CA 1
ATOM 1698 C C . GLY A 1 214 ? -15.704 -0.004 14.257 1.00 85.94 214 GLY A C 1
ATOM 1699 O O . GLY A 1 214 ? -16.313 0.594 15.150 1.00 85.94 214 GLY A O 1
ATOM 1700 N N . GLU A 1 215 ? -14.492 -0.528 14.419 1.00 87.00 215 GLU A N 1
ATOM 1701 C CA . GLU A 1 215 ? -13.684 -0.415 15.637 1.00 87.00 215 GLU A CA 1
ATOM 1702 C C . GLU A 1 215 ? -12.260 -0.015 15.245 1.00 87.00 215 GLU A C 1
ATOM 1704 O O . GLU A 1 215 ? -11.571 -0.787 14.583 1.00 87.00 215 GLU A O 1
ATOM 1709 N N . ASP A 1 216 ? -11.842 1.198 15.604 1.00 83.31 216 ASP A N 1
ATOM 1710 C CA . ASP A 1 216 ? -10.505 1.735 15.319 1.00 83.31 216 ASP A CA 1
ATOM 1711 C C . ASP A 1 216 ? -10.285 3.048 16.106 1.00 83.31 216 ASP A C 1
ATOM 1713 O O . ASP A 1 216 ? -11.081 3.415 16.977 1.00 83.31 216 ASP A O 1
ATOM 1717 N N . PHE A 1 217 ? -9.207 3.770 15.808 1.00 83.06 217 PHE A N 1
ATOM 1718 C CA . PHE A 1 217 ? -9.033 5.176 16.155 1.00 83.06 217 PHE A CA 1
ATOM 1719 C C . PHE A 1 217 ? -10.106 6.043 15.495 1.00 83.06 217 PHE A C 1
ATOM 1721 O O . PHE A 1 217 ? -10.437 5.850 14.322 1.00 83.06 217 PHE A O 1
ATOM 1728 N N . HIS A 1 218 ? -10.634 7.029 16.229 1.00 85.06 218 HIS A N 1
ATOM 1729 C CA . HIS A 1 218 ? -11.705 7.892 15.722 1.00 85.06 218 HIS A CA 1
ATOM 1730 C C . HIS A 1 218 ? -11.313 8.574 14.407 1.00 85.06 218 HIS A C 1
ATOM 1732 O O . HIS A 1 218 ? -12.115 8.562 13.474 1.00 85.06 218 HIS A O 1
ATOM 1738 N N . ILE A 1 219 ? -10.062 9.036 14.272 1.00 80.38 219 ILE A N 1
ATOM 1739 C CA . ILE A 1 219 ? -9.542 9.612 13.019 1.00 80.38 219 ILE A CA 1
ATOM 1740 C C . ILE A 1 219 ? -9.766 8.703 11.799 1.00 80.38 219 ILE A C 1
ATOM 1742 O O . ILE A 1 219 ? -10.268 9.167 10.776 1.00 80.38 219 ILE A O 1
ATOM 1746 N N . ARG A 1 220 ? -9.494 7.397 11.928 1.00 78.81 220 ARG A N 1
ATOM 1747 C CA . ARG A 1 220 ? -9.665 6.404 10.851 1.00 78.81 220 ARG A CA 1
ATOM 1748 C C . ARG A 1 220 ? -11.135 6.054 10.608 1.00 78.81 220 ARG A C 1
ATOM 1750 O O . ARG A 1 220 ? -11.502 5.608 9.525 1.00 78.81 220 ARG A O 1
ATOM 1757 N N . LEU A 1 221 ? -12.001 6.290 11.595 1.00 85.44 221 LEU A N 1
ATOM 1758 C CA . LEU A 1 221 ? -13.445 6.070 11.498 1.00 85.44 221 LEU A CA 1
ATOM 1759 C C . LEU A 1 221 ? -14.217 7.290 10.969 1.00 85.44 221 LEU A C 1
ATOM 1761 O O . LEU A 1 221 ? -15.372 7.124 10.564 1.00 85.44 221 LEU A O 1
ATOM 1765 N N . ARG A 1 222 ? -13.618 8.492 10.917 1.00 86.19 222 ARG A N 1
ATOM 1766 C CA . ARG A 1 222 ? -14.303 9.717 10.458 1.00 86.19 222 ARG A CA 1
ATOM 1767 C C . ARG A 1 222 ? -14.896 9.605 9.045 1.00 86.19 222 ARG A C 1
ATOM 1769 O O . ARG A 1 222 ? -16.042 10.030 8.878 1.00 86.19 222 ARG A O 1
ATOM 1776 N N . PRO A 1 223 ? -14.222 9.019 8.030 1.00 83.19 223 PRO A N 1
ATOM 1777 C CA . PRO A 1 223 ? -14.815 8.888 6.693 1.00 83.19 223 PRO A CA 1
ATOM 1778 C C . PRO A 1 223 ? -16.093 8.036 6.697 1.00 83.19 223 PRO A C 1
ATOM 1780 O O . PRO A 1 223 ? -17.093 8.368 6.049 1.00 83.19 223 PRO A O 1
ATOM 1783 N N . LEU A 1 224 ? -16.094 6.958 7.488 1.00 85.56 224 LEU A N 1
ATOM 1784 C CA . LEU A 1 224 ? -17.258 6.095 7.673 1.00 85.56 224 LEU A CA 1
ATOM 1785 C C . LEU A 1 224 ? -18.378 6.819 8.434 1.00 85.56 224 LEU A C 1
ATOM 1787 O O . LEU A 1 224 ? -19.540 6.741 8.030 1.00 85.56 224 LEU A O 1
ATOM 1791 N N . GLU A 1 225 ? -18.040 7.555 9.496 1.00 92.25 225 GLU A N 1
ATOM 1792 C CA . GLU A 1 225 ? -18.977 8.380 10.267 1.00 92.25 225 GLU A CA 1
ATOM 1793 C C . GLU A 1 225 ? -19.667 9.430 9.391 1.00 92.25 225 GLU A C 1
ATOM 1795 O O . GLU A 1 225 ? -20.900 9.534 9.400 1.00 92.25 225 GLU A O 1
ATOM 1800 N N . ALA A 1 226 ? -18.892 10.162 8.587 1.00 88.69 226 ALA A N 1
ATOM 1801 C CA . ALA A 1 226 ? -19.395 11.164 7.656 1.00 88.69 226 ALA A CA 1
ATOM 1802 C C . ALA A 1 226 ? -20.314 10.536 6.599 1.00 88.69 226 ALA A C 1
ATOM 1804 O O . ALA A 1 226 ? -21.417 11.033 6.360 1.00 88.69 226 ALA A O 1
ATOM 1805 N N . SER A 1 227 ? -19.909 9.401 6.022 1.00 84.69 227 SER A N 1
ATOM 1806 C CA . SER A 1 227 ? -20.694 8.673 5.019 1.00 84.69 227 SER A CA 1
ATOM 1807 C C . SER A 1 227 ? -22.035 8.181 5.570 1.00 84.69 227 SER A C 1
ATOM 1809 O O . SER A 1 227 ? -23.083 8.370 4.948 1.00 84.69 227 SER A O 1
ATOM 1811 N N . LEU A 1 228 ? -22.034 7.580 6.763 1.00 88.69 228 LEU A N 1
ATOM 1812 C CA . LEU A 1 228 ? -23.252 7.122 7.435 1.00 88.69 228 LEU A CA 1
ATOM 1813 C C . LEU A 1 228 ? -24.176 8.300 7.781 1.00 88.69 228 LEU A C 1
ATOM 1815 O O . LEU A 1 228 ? -25.380 8.245 7.503 1.00 88.69 228 LEU A O 1
ATOM 1819 N N . SER A 1 229 ? -23.613 9.387 8.311 1.00 92.44 229 SER A N 1
ATOM 1820 C CA . SER A 1 229 ? -24.355 10.603 8.667 1.00 92.44 229 SER A CA 1
ATOM 1821 C C . SER A 1 229 ? -24.981 11.276 7.442 1.00 92.44 229 SER A C 1
ATOM 1823 O O . SER A 1 229 ? -26.153 11.652 7.472 1.00 92.44 229 SER A O 1
ATOM 1825 N N . ALA A 1 230 ? -24.258 11.354 6.319 1.00 85.31 230 ALA A N 1
ATOM 1826 C CA . ALA A 1 230 ? -24.761 11.900 5.055 1.00 85.31 230 ALA A CA 1
ATOM 1827 C C . ALA A 1 230 ? -25.920 11.075 4.463 1.00 85.31 230 ALA A C 1
ATOM 1829 O O . ALA A 1 230 ? -26.816 11.609 3.803 1.00 85.31 230 ALA A O 1
ATOM 1830 N N . LEU A 1 231 ? -25.954 9.766 4.735 1.00 82.31 231 LEU A N 1
ATOM 1831 C CA . LEU A 1 231 ? -27.084 8.898 4.391 1.00 82.31 231 LEU A CA 1
ATOM 1832 C C . LEU A 1 231 ? -28.287 9.069 5.340 1.00 82.31 231 LEU A C 1
ATOM 1834 O O . LEU A 1 231 ? -29.368 8.533 5.073 1.00 82.31 231 LEU A O 1
ATOM 1838 N N . GLY A 1 232 ? -28.140 9.876 6.390 1.00 83.81 232 GLY A N 1
ATOM 1839 C CA . GLY A 1 232 ? -29.170 10.198 7.371 1.00 83.81 232 GLY A CA 1
ATOM 1840 C C . GLY A 1 232 ? -29.210 9.246 8.563 1.00 83.81 232 GLY A C 1
ATOM 1841 O O . GLY A 1 232 ? -30.217 9.241 9.271 1.00 83.81 232 GLY A O 1
ATOM 1842 N N . ALA A 1 233 ? -28.174 8.427 8.768 1.00 91.69 233 ALA A N 1
ATOM 1843 C CA . ALA A 1 233 ? -28.036 7.626 9.978 1.00 91.69 233 ALA A CA 1
ATOM 1844 C C . ALA A 1 233 ? -27.609 8.507 11.165 1.00 91.69 233 ALA A C 1
ATOM 1846 O O . ALA A 1 233 ? -26.886 9.485 10.995 1.00 91.69 233 ALA A O 1
ATOM 1847 N N . SER A 1 234 ? -28.047 8.160 12.374 1.00 94.31 234 SER A N 1
ATOM 1848 C CA . SER A 1 234 ? -27.495 8.707 13.614 1.00 94.31 234 SER A CA 1
ATOM 1849 C C . SER A 1 234 ? -26.350 7.821 14.075 1.00 94.31 234 SER A C 1
ATOM 1851 O O . SER A 1 234 ? -26.531 6.615 14.265 1.00 94.31 234 SER A O 1
ATOM 1853 N N . VAL A 1 235 ? -25.176 8.425 14.226 1.00 94.88 235 VAL A N 1
ATOM 1854 C CA . VAL A 1 235 ? -23.923 7.742 14.540 1.00 94.88 235 VAL A CA 1
ATOM 1855 C C . VAL A 1 235 ? -23.293 8.407 15.759 1.00 94.88 235 VAL A C 1
ATOM 1857 O O . VAL A 1 235 ? -23.413 9.617 15.934 1.00 94.88 235 VAL A O 1
ATOM 1860 N N . ALA A 1 236 ? -22.671 7.613 16.621 1.00 94.25 236 ALA A N 1
ATOM 1861 C CA . ALA A 1 236 ? -21.918 8.090 17.766 1.00 94.25 236 ALA A CA 1
ATOM 1862 C C . ALA A 1 236 ? -20.621 7.293 17.899 1.00 94.25 236 ALA A C 1
ATOM 1864 O O . ALA A 1 236 ? -20.643 6.062 17.876 1.00 94.25 236 ALA A O 1
ATOM 1865 N N . PHE A 1 237 ? -19.503 7.988 18.079 1.00 92.94 237 PHE A N 1
ATOM 1866 C CA . PHE A 1 237 ? -18.259 7.359 18.494 1.00 92.94 237 PHE A CA 1
ATOM 1867 C C . PHE A 1 237 ? -18.292 7.083 20.004 1.00 92.94 237 PHE A C 1
ATOM 1869 O O . PHE A 1 237 ? -18.584 7.971 20.807 1.00 92.94 237 PHE A O 1
ATOM 1876 N N . GLN A 1 238 ? -18.015 5.840 20.393 1.00 93.19 238 GLN A N 1
ATOM 1877 C CA . GLN A 1 238 ? -17.885 5.418 21.782 1.00 93.19 238 GLN A CA 1
ATOM 1878 C C . GLN A 1 238 ? -16.410 5.108 22.081 1.00 93.19 238 GLN A C 1
ATOM 1880 O O . GLN A 1 238 ? -15.922 4.065 21.641 1.00 93.19 238 GLN A O 1
ATOM 1885 N N . PRO A 1 239 ? -15.714 5.966 22.850 1.00 89.12 239 PRO A N 1
ATOM 1886 C CA . PRO A 1 239 ? -14.349 5.722 23.306 1.00 89.12 239 PRO A CA 1
ATOM 1887 C C . PRO A 1 239 ? -14.181 4.399 24.058 1.00 89.12 239 PRO A C 1
ATOM 1889 O O . PRO A 1 239 ? -15.004 4.051 24.911 1.00 89.12 239 PRO A O 1
ATOM 1892 N N . GLU A 1 240 ? -13.071 3.711 23.807 1.00 84.38 240 GLU A N 1
ATOM 1893 C CA . GLU A 1 240 ? -12.608 2.550 24.563 1.00 84.38 240 GLU A CA 1
ATOM 1894 C C . GLU A 1 240 ? -11.127 2.691 24.926 1.00 84.38 240 GLU A C 1
ATOM 1896 O O . GLU A 1 240 ? -10.287 3.027 24.094 1.00 84.38 240 GLU A O 1
ATOM 1901 N N . GLY A 1 241 ? -10.798 2.390 26.184 1.00 76.19 241 GLY A N 1
ATOM 1902 C CA . GLY A 1 241 ? -9.429 2.495 26.686 1.00 76.19 241 GLY A CA 1
ATOM 1903 C C . GLY A 1 241 ? -8.969 3.939 26.940 1.00 76.19 241 GLY A C 1
ATOM 1904 O O . GLY A 1 241 ? -9.780 4.867 26.927 1.00 76.19 241 GLY A O 1
ATOM 1905 N N . PRO A 1 242 ? -7.677 4.135 27.248 1.00 75.44 242 PRO A N 1
ATOM 1906 C CA . PRO A 1 242 ? -7.111 5.461 27.456 1.00 75.44 242 PRO A CA 1
ATOM 1907 C C . PRO A 1 242 ? -6.997 6.232 26.136 1.00 75.44 242 PRO A C 1
ATOM 1909 O O . PRO A 1 242 ? -6.863 5.636 25.068 1.00 75.44 242 PRO A O 1
ATOM 1912 N N . GLN A 1 243 ? -7.024 7.559 26.228 1.00 76.00 243 GLN A N 1
ATOM 1913 C CA . GLN A 1 243 ? -6.684 8.425 25.105 1.00 76.00 243 GLN A CA 1
ATOM 1914 C C . GLN A 1 243 ? -5.193 8.291 24.818 1.00 76.00 243 GLN A C 1
ATOM 1916 O O . GLN A 1 243 ? -4.382 8.352 25.748 1.00 76.00 243 GLN A O 1
ATOM 1921 N N . LEU A 1 244 ? -4.838 8.097 23.549 1.00 82.50 244 LEU A N 1
ATOM 1922 C CA . LEU A 1 244 ? -3.440 8.049 23.154 1.00 82.50 244 LEU A CA 1
ATOM 1923 C C . LEU A 1 244 ? -2.797 9.422 23.343 1.00 82.50 244 LEU A C 1
ATOM 1925 O O . LEU A 1 244 ? -3.414 10.454 23.064 1.00 82.50 244 LEU A O 1
ATOM 1929 N N . GLU A 1 245 ? -1.541 9.441 23.778 1.00 83.25 245 GLU A N 1
ATOM 1930 C CA . GLU A 1 245 ? -0.766 10.672 23.730 1.00 83.25 245 GLU A CA 1
ATOM 1931 C C . GLU A 1 245 ? -0.549 11.090 22.268 1.00 83.25 245 GLU A C 1
ATOM 1933 O O . GLU A 1 245 ? -0.414 10.252 21.382 1.00 83.25 245 GLU A O 1
ATOM 1938 N N . THR A 1 246 ? -0.564 12.395 21.995 1.00 84.38 246 THR A N 1
ATOM 1939 C CA . THR A 1 246 ? -0.294 12.909 20.648 1.00 84.38 246 THR A CA 1
ATOM 1940 C C . THR A 1 246 ? 1.208 13.029 20.426 1.00 84.38 246 THR A C 1
ATOM 1942 O O . THR A 1 246 ? 1.876 13.773 21.159 1.00 84.38 246 THR A O 1
ATOM 1945 N N . PHE A 1 247 ? 1.703 12.326 19.407 1.00 86.44 247 PHE A N 1
ATOM 1946 C CA . PHE A 1 247 ? 3.071 12.386 18.920 1.00 86.44 247 PHE A CA 1
ATOM 1947 C C . PHE A 1 247 ? 3.463 13.831 18.606 1.00 86.44 247 PHE A C 1
ATOM 1949 O O . PHE A 1 247 ? 2.722 14.578 17.965 1.00 86.44 247 PHE A O 1
ATOM 1956 N N . ARG A 1 248 ? 4.631 14.245 19.098 1.00 84.69 248 ARG A N 1
ATOM 1957 C CA . ARG A 1 248 ? 5.182 15.583 18.879 1.00 84.69 248 ARG A CA 1
ATOM 1958 C C . ARG A 1 248 ? 6.687 15.566 19.098 1.00 84.69 248 ARG A C 1
ATOM 1960 O O . ARG A 1 248 ? 7.173 14.947 20.042 1.00 84.69 248 ARG A O 1
ATOM 1967 N N . LEU A 1 249 ? 7.410 16.297 18.259 1.00 85.56 249 LEU A N 1
ATOM 1968 C CA . LEU A 1 249 ? 8.841 16.520 18.441 1.00 85.56 249 LEU A CA 1
ATOM 1969 C C . LEU A 1 249 ? 9.104 17.394 19.674 1.00 85.56 249 LEU A C 1
ATOM 1971 O O . LEU A 1 249 ? 8.248 18.167 20.112 1.00 85.56 249 LEU A O 1
ATOM 1975 N N . ASN A 1 250 ? 10.326 17.317 20.189 1.00 82.62 250 ASN A N 1
ATOM 1976 C CA . ASN A 1 250 ? 10.798 18.035 21.370 1.00 82.62 250 ASN A CA 1
ATOM 1977 C C . ASN A 1 250 ? 9.974 17.733 22.631 1.00 82.62 250 ASN A C 1
ATOM 1979 O O . ASN A 1 250 ? 9.670 18.623 23.431 1.00 82.62 250 ASN A O 1
ATOM 1983 N N . ALA A 1 251 ? 9.590 16.469 22.805 1.00 86.50 251 ALA A N 1
ATOM 1984 C CA . ALA A 1 251 ? 8.828 16.011 23.956 1.00 86.50 251 ALA A CA 1
ATOM 1985 C C . ALA A 1 251 ? 9.301 14.643 24.448 1.00 86.50 251 ALA A C 1
ATOM 1987 O O . ALA A 1 251 ? 9.903 13.863 23.710 1.00 86.50 251 ALA A O 1
ATOM 1988 N N . PHE A 1 252 ? 9.008 14.380 25.721 1.00 88.69 252 PHE A N 1
ATOM 1989 C CA . PHE A 1 252 ? 9.186 13.066 26.316 1.00 88.69 252 PHE A CA 1
ATOM 1990 C C . PHE A 1 252 ? 7.949 12.205 26.107 1.00 88.69 252 PHE A C 1
ATOM 1992 O O . PHE A 1 252 ? 6.830 12.691 26.269 1.00 88.69 252 PHE A O 1
ATOM 1999 N N . PHE A 1 253 ? 8.188 10.929 25.836 1.00 92.75 253 PHE A N 1
ATOM 2000 C CA . PHE A 1 253 ? 7.195 9.864 25.812 1.00 92.75 253 PHE A CA 1
ATOM 2001 C C . PHE A 1 253 ? 7.683 8.723 26.698 1.00 92.75 253 PHE A C 1
ATOM 2003 O O . PHE A 1 253 ? 8.892 8.532 26.848 1.00 92.75 253 PHE A O 1
ATOM 2010 N N . THR A 1 254 ? 6.769 7.927 27.260 1.00 94.81 254 THR A N 1
ATOM 2011 C CA . THR A 1 254 ? 7.186 6.568 27.627 1.00 94.81 254 THR A CA 1
ATOM 2012 C C . THR A 1 254 ? 7.438 5.772 26.346 1.00 94.81 254 THR A C 1
ATOM 2014 O O . THR A 1 254 ? 6.780 6.025 25.333 1.00 94.81 254 THR A O 1
ATOM 2017 N N . VAL A 1 255 ? 8.341 4.791 26.376 1.00 95.19 255 VAL A N 1
ATOM 2018 C CA . VAL A 1 255 ? 8.560 3.899 25.222 1.00 95.19 255 VAL A CA 1
ATOM 2019 C C . VAL A 1 255 ? 7.243 3.260 24.769 1.00 95.19 255 VAL A C 1
ATOM 2021 O O . VAL A 1 255 ? 6.966 3.195 23.577 1.00 95.19 255 VAL A O 1
ATOM 2024 N N . GLU A 1 256 ? 6.365 2.877 25.697 1.00 94.94 256 GLU A N 1
ATOM 2025 C CA . GLU A 1 256 ? 5.046 2.329 25.369 1.00 94.94 256 GLU A CA 1
ATOM 2026 C C . GLU A 1 256 ? 4.131 3.347 24.691 1.00 94.94 256 GLU A C 1
ATOM 2028 O O . GLU A 1 256 ? 3.438 2.997 23.742 1.00 94.94 256 GLU A O 1
ATOM 2033 N N . ALA A 1 257 ? 4.123 4.602 25.147 1.00 92.31 257 ALA A N 1
ATOM 2034 C CA . ALA A 1 257 ? 3.324 5.644 24.514 1.00 92.31 257 ALA A CA 1
ATOM 2035 C C . ALA A 1 257 ? 3.798 5.894 23.077 1.00 92.31 257 ALA A C 1
ATOM 2037 O O . ALA A 1 257 ? 2.969 6.061 22.186 1.00 92.31 257 ALA A O 1
ATOM 2038 N N . LEU A 1 258 ? 5.114 5.855 22.842 1.00 94.88 258 LEU A N 1
ATOM 2039 C CA . LEU A 1 258 ? 5.683 5.964 21.503 1.00 94.88 258 LEU A CA 1
ATOM 2040 C C . LEU A 1 258 ? 5.336 4.752 20.627 1.00 94.88 258 LEU A C 1
ATOM 2042 O O . LEU A 1 258 ? 4.929 4.937 19.486 1.00 94.88 258 LEU A O 1
ATOM 2046 N N . ILE A 1 259 ? 5.422 3.526 21.156 1.00 95.06 259 ILE A N 1
ATOM 2047 C CA . ILE A 1 259 ? 4.976 2.309 20.454 1.00 95.06 259 ILE A CA 1
ATOM 2048 C C . ILE A 1 259 ? 3.514 2.444 20.023 1.00 95.06 259 ILE A C 1
ATOM 2050 O O . ILE A 1 259 ? 3.157 2.099 18.900 1.00 95.06 259 ILE A O 1
ATOM 2054 N N . GLU A 1 260 ? 2.655 2.941 20.909 1.00 91.19 260 GLU A N 1
ATOM 2055 C CA . GLU A 1 260 ? 1.241 3.114 20.601 1.00 91.19 260 GLU A CA 1
ATOM 2056 C C . GLU A 1 260 ? 1.001 4.252 19.589 1.00 91.19 260 GLU A C 1
ATOM 2058 O O . GLU A 1 260 ? 0.094 4.132 18.765 1.00 91.19 260 GLU A O 1
ATOM 2063 N N . CYS A 1 261 ? 1.838 5.303 19.571 1.00 90.94 261 CYS A N 1
ATOM 2064 C CA . CYS A 1 261 ? 1.844 6.303 18.489 1.00 90.94 261 CYS A CA 1
ATOM 2065 C C . CYS A 1 261 ? 2.150 5.646 17.142 1.00 90.94 261 CYS A C 1
ATOM 2067 O O . CYS A 1 261 ? 1.378 5.836 16.202 1.00 90.94 261 CYS A O 1
ATOM 2069 N N .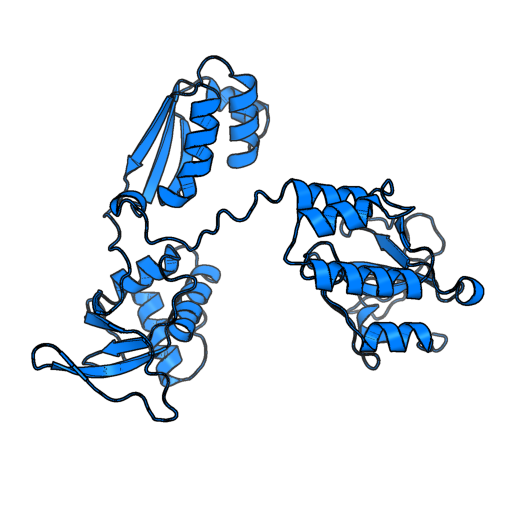 VAL A 1 262 ? 3.174 4.787 17.104 1.00 91.50 262 VAL A N 1
ATOM 2070 C CA . VAL A 1 262 ? 3.579 4.060 15.895 1.00 91.50 262 VAL A CA 1
ATOM 2071 C C . VAL A 1 262 ? 2.499 3.112 15.401 1.00 91.50 262 VAL A C 1
ATOM 2073 O O . VAL A 1 262 ? 2.136 3.125 14.230 1.00 91.50 262 VAL A O 1
ATOM 2076 N N . LYS A 1 263 ? 1.876 2.347 16.300 1.00 88.75 263 LYS A N 1
ATOM 2077 C CA . LYS A 1 263 ? 0.720 1.508 15.945 1.00 88.75 263 LYS A CA 1
ATOM 2078 C C . LYS A 1 263 ? -0.450 2.318 15.384 1.00 88.75 263 LYS A C 1
ATOM 2080 O O . LYS A 1 263 ? -1.214 1.812 14.565 1.00 88.75 263 LYS A O 1
ATOM 2085 N N . ALA A 1 264 ? -0.623 3.553 15.852 1.00 84.88 264 ALA A N 1
ATOM 2086 C CA . ALA A 1 264 ? -1.631 4.471 15.339 1.00 84.88 264 ALA A CA 1
ATOM 2087 C C . ALA A 1 264 ? -1.194 5.167 14.036 1.00 84.88 264 ALA A C 1
ATOM 2089 O O . ALA A 1 264 ? -2.055 5.690 13.320 1.00 84.88 264 ALA A O 1
ATOM 2090 N N . GLY A 1 265 ? 0.102 5.141 13.707 1.00 85.12 265 GLY A N 1
ATOM 2091 C CA . GLY A 1 265 ? 0.725 5.796 12.560 1.00 85.12 265 GLY A CA 1
ATOM 2092 C C . GLY A 1 265 ? 0.817 7.317 12.690 1.00 85.12 265 GLY A C 1
ATOM 2093 O O . GLY A 1 265 ? 0.798 7.997 11.665 1.00 85.12 265 GLY A O 1
ATOM 2094 N N . GLN A 1 266 ? 0.856 7.869 13.911 1.00 86.12 266 GLN A N 1
ATOM 2095 C CA . GLN A 1 266 ? 0.819 9.329 14.124 1.00 86.12 266 GLN A CA 1
ATOM 2096 C C . GLN A 1 266 ? 2.036 10.066 13.560 1.00 86.12 266 GLN A C 1
ATOM 2098 O O . GLN A 1 266 ? 1.957 11.238 13.210 1.00 86.12 266 GLN A O 1
ATOM 2103 N N . GLU A 1 267 ? 3.166 9.381 13.538 1.00 85.12 267 GLU A N 1
ATOM 2104 C CA . GLU A 1 267 ? 4.484 9.856 13.133 1.00 85.12 267 GLU A CA 1
ATOM 2105 C C . GLU A 1 267 ? 4.808 9.547 11.667 1.00 85.12 267 GLU A C 1
ATOM 2107 O O . GLU A 1 267 ? 5.908 9.837 11.196 1.00 85.12 267 GLU A O 1
ATOM 2112 N N . THR A 1 268 ? 3.859 8.970 10.923 1.00 80.00 268 THR A N 1
ATOM 2113 C CA . THR A 1 268 ? 4.020 8.704 9.489 1.00 80.00 268 THR A CA 1
ATOM 2114 C C . THR A 1 268 ? 4.371 9.999 8.753 1.00 80.00 268 THR A C 1
ATOM 2116 O O . THR A 1 268 ? 3.701 11.016 8.911 1.00 80.00 268 THR A O 1
ATOM 2119 N N . GLY A 1 269 ? 5.439 9.968 7.951 1.00 77.69 269 GLY A N 1
ATOM 2120 C CA . GLY A 1 269 ? 5.936 11.145 7.228 1.00 77.69 269 GLY A CA 1
ATOM 2121 C C . GLY A 1 269 ? 6.790 12.111 8.060 1.00 77.69 269 GLY A C 1
ATOM 2122 O O . GLY A 1 269 ? 7.293 13.088 7.509 1.00 77.69 269 GLY A O 1
ATOM 2123 N N . VAL A 1 270 ? 7.006 11.842 9.352 1.00 81.25 270 VAL A N 1
ATOM 2124 C CA . VAL A 1 270 ? 7.907 12.625 10.206 1.00 81.25 270 VAL A CA 1
ATOM 2125 C C . VAL A 1 270 ? 9.250 11.910 10.329 1.00 81.25 270 VAL A C 1
ATOM 2127 O O . VAL A 1 270 ? 9.312 10.739 10.698 1.00 81.25 270 VAL A O 1
ATOM 2130 N N . TYR A 1 271 ? 10.339 12.625 10.054 1.00 84.62 271 TYR A N 1
ATOM 2131 C CA . TYR A 1 271 ? 11.690 12.168 10.370 1.00 84.62 271 TYR A CA 1
ATOM 2132 C C . TYR A 1 271 ? 12.046 12.613 11.789 1.00 84.62 271 TYR A C 1
ATOM 2134 O O . TYR A 1 271 ? 11.894 13.788 12.125 1.00 84.62 271 TYR A O 1
ATOM 2142 N N . TYR A 1 272 ? 12.478 11.678 12.631 1.00 88.69 272 TYR A N 1
ATOM 2143 C CA . TYR A 1 272 ? 12.811 11.944 14.028 1.00 88.69 272 TYR A CA 1
ATOM 2144 C C . TYR A 1 272 ? 13.860 10.961 14.544 1.00 88.69 272 TYR A C 1
ATOM 2146 O O . TYR A 1 272 ? 13.933 9.829 14.070 1.00 88.69 272 TYR A O 1
ATOM 2154 N N . ASP A 1 273 ? 14.603 11.386 15.561 1.00 91.19 273 ASP A N 1
ATOM 2155 C CA . ASP A 1 273 ? 15.496 10.545 16.350 1.00 91.19 273 ASP A CA 1
ATOM 2156 C C . ASP A 1 273 ? 14.953 10.374 17.772 1.00 91.19 273 ASP A C 1
ATOM 2158 O O . ASP A 1 273 ? 14.276 11.247 18.333 1.00 91.19 273 ASP A O 1
ATOM 2162 N N . ILE A 1 274 ? 15.290 9.239 18.372 1.00 92.25 274 ILE A N 1
ATOM 2163 C CA . ILE A 1 274 ? 14.899 8.839 19.717 1.00 92.25 274 ILE A CA 1
ATOM 2164 C C . ILE A 1 274 ? 16.148 8.788 20.582 1.00 92.25 274 ILE A C 1
ATOM 2166 O O . ILE A 1 274 ? 17.128 8.120 20.252 1.00 92.25 274 ILE A O 1
ATOM 2170 N N . TYR A 1 275 ? 16.086 9.452 21.730 1.00 90.94 275 TYR A N 1
ATOM 2171 C CA . TYR A 1 275 ? 17.165 9.445 22.705 1.00 90.94 275 TYR A CA 1
ATOM 2172 C C . TYR A 1 275 ? 16.672 9.007 24.074 1.00 90.94 275 TYR A C 1
ATOM 2174 O O . TYR A 1 275 ? 15.558 9.330 24.489 1.00 90.94 275 TYR A O 1
ATOM 2182 N N . SER A 1 276 ? 17.549 8.338 24.811 1.00 91.25 276 SER A N 1
ATOM 2183 C CA . SER A 1 276 ? 17.277 7.830 26.149 1.00 91.25 276 SER A CA 1
ATOM 2184 C C . SER A 1 276 ? 18.437 8.074 27.114 1.00 91.25 276 SER A C 1
ATOM 2186 O O . SER A 1 276 ? 19.598 8.178 26.727 1.00 91.25 276 SER A O 1
ATOM 2188 N N . ALA A 1 277 ? 18.126 8.123 28.410 1.00 87.19 277 ALA A N 1
ATOM 2189 C CA . ALA A 1 277 ? 19.123 8.095 29.474 1.00 87.19 277 ALA A CA 1
ATOM 2190 C C . ALA A 1 277 ? 19.830 6.729 29.605 1.00 87.19 277 ALA A C 1
ATOM 2192 O O . ALA A 1 277 ? 20.951 6.685 30.111 1.00 87.19 277 ALA A O 1
ATOM 2193 N N . SER A 1 278 ? 19.197 5.628 29.182 1.00 83.69 278 SER A N 1
ATOM 2194 C CA . SER A 1 278 ? 19.779 4.272 29.185 1.00 83.69 278 SER A CA 1
ATOM 2195 C C . SER A 1 278 ? 20.478 3.912 27.866 1.00 83.69 278 SER A C 1
ATOM 2197 O O . SER A 1 278 ? 21.182 2.904 27.817 1.00 83.69 278 SER A O 1
ATOM 2199 N N . GLY A 1 279 ? 20.349 4.747 26.828 1.00 81.81 279 GLY A N 1
ATOM 2200 C CA . GLY A 1 279 ? 20.847 4.457 25.483 1.00 81.81 279 GLY A CA 1
ATOM 2201 C C . GLY A 1 279 ? 19.899 3.526 24.728 1.00 81.81 279 GLY A C 1
ATOM 2202 O O . GLY A 1 279 ? 18.693 3.744 24.735 1.00 81.81 279 GLY A O 1
ATOM 2203 N N . GLU A 1 280 ? 20.440 2.503 24.070 1.00 77.62 280 GLU A N 1
ATOM 2204 C CA . GLU A 1 280 ? 19.673 1.634 23.163 1.00 77.62 280 GLU A CA 1
ATOM 2205 C C . GLU A 1 280 ? 18.905 0.495 23.870 1.00 77.62 280 GLU A C 1
ATOM 2207 O O . GLU A 1 280 ? 18.060 -0.158 23.261 1.00 77.62 280 GLU A O 1
ATOM 2212 N N . ALA A 1 281 ? 19.163 0.261 25.162 1.00 87.62 281 ALA A N 1
ATOM 2213 C CA . ALA A 1 281 ? 18.531 -0.807 25.937 1.00 87.62 281 ALA A CA 1
ATOM 2214 C C . ALA A 1 281 ? 17.312 -0.287 26.716 1.00 87.62 281 ALA A C 1
ATOM 2216 O O . ALA A 1 281 ? 17.418 0.103 27.881 1.00 87.62 281 ALA A O 1
ATOM 2217 N N . PHE A 1 282 ? 16.144 -0.321 26.079 1.00 93.50 282 PHE A N 1
ATOM 2218 C CA . PHE A 1 282 ? 14.891 0.151 26.654 1.00 93.50 282 PHE A CA 1
ATOM 2219 C C . PHE A 1 282 ? 14.345 -0.756 27.762 1.00 93.50 282 PHE A C 1
ATOM 2221 O O . PHE A 1 282 ? 14.455 -1.989 27.743 1.00 93.50 282 PHE A O 1
ATOM 2228 N N . HIS A 1 283 ? 13.667 -0.142 28.726 1.00 92.44 283 HIS A N 1
ATOM 2229 C CA . HIS A 1 283 ? 12.911 -0.824 29.771 1.00 92.44 283 HIS A CA 1
ATOM 2230 C C . HIS A 1 283 ? 11.462 -0.328 29.840 1.00 92.44 283 HIS A C 1
ATOM 2232 O O . HIS A 1 283 ? 11.131 0.780 29.425 1.00 92.44 283 HIS A O 1
ATOM 2238 N N . THR A 1 284 ? 10.575 -1.143 30.410 1.00 92.75 284 THR A N 1
ATOM 2239 C CA . THR A 1 284 ? 9.175 -0.756 30.629 1.00 92.75 284 THR A CA 1
ATOM 2240 C C . THR A 1 284 ? 9.076 0.511 31.486 1.00 92.75 284 THR A C 1
ATOM 2242 O O . THR A 1 284 ? 9.677 0.600 32.560 1.00 92.75 284 THR A O 1
ATOM 2245 N N . GLY A 1 285 ? 8.287 1.480 31.024 1.00 91.12 285 GLY A N 1
ATOM 2246 C CA . GLY A 1 285 ? 8.063 2.783 31.644 1.00 91.12 285 GLY A CA 1
ATOM 2247 C C . GLY A 1 285 ? 9.191 3.792 31.428 1.00 91.12 285 GLY A C 1
ATOM 2248 O O . GLY A 1 285 ? 9.141 4.888 31.994 1.00 91.12 285 GLY A O 1
ATOM 2249 N N . GLU A 1 286 ? 10.211 3.445 30.645 1.00 92.56 286 GLU A N 1
ATOM 2250 C CA . GLU A 1 286 ? 11.325 4.334 30.353 1.00 92.56 286 GLU A CA 1
ATOM 2251 C C . GLU A 1 286 ? 10.881 5.563 29.557 1.00 92.56 286 GLU A C 1
ATOM 2253 O O . GLU A 1 286 ? 10.009 5.481 28.695 1.00 92.56 286 GLU A O 1
ATOM 2258 N N . GLN A 1 287 ? 11.477 6.714 29.874 1.00 93.06 287 GLN A N 1
ATOM 2259 C CA . GLN A 1 287 ? 11.241 7.970 29.172 1.00 93.06 287 GLN A CA 1
ATOM 2260 C C . GLN A 1 287 ? 12.250 8.143 28.039 1.00 93.06 287 GLN A C 1
ATOM 2262 O O . GLN A 1 287 ? 13.455 8.172 28.288 1.00 93.06 287 GLN A O 1
ATOM 2267 N N . VAL A 1 288 ? 11.741 8.360 26.832 1.00 93.44 288 VAL A N 1
ATOM 2268 C CA . VAL A 1 288 ? 12.522 8.707 25.644 1.00 93.44 288 VAL A CA 1
ATOM 2269 C C . VAL A 1 288 ? 12.181 10.114 25.182 1.00 93.44 288 VAL A C 1
ATOM 2271 O O . VAL A 1 288 ? 11.055 10.578 25.364 1.00 93.44 288 VAL A O 1
ATOM 2274 N N . TYR A 1 289 ? 13.156 10.808 24.609 1.00 89.81 289 TYR A N 1
ATOM 2275 C CA . TYR A 1 289 ? 12.990 12.150 24.065 1.00 89.81 289 TYR A CA 1
ATOM 2276 C C . TYR A 1 289 ? 13.071 12.109 22.544 1.00 89.81 289 TYR A C 1
ATOM 2278 O O . TYR A 1 289 ? 14.023 11.560 21.990 1.00 89.81 289 TYR A O 1
ATOM 2286 N N . ILE A 1 290 ? 12.066 12.693 21.896 1.00 90.75 290 ILE A N 1
ATOM 2287 C CA . ILE A 1 290 ? 11.908 12.684 20.441 1.00 90.75 290 ILE A CA 1
ATOM 2288 C C . ILE A 1 290 ? 12.344 14.030 19.885 1.00 90.75 290 ILE A C 1
ATOM 2290 O O . ILE A 1 290 ? 11.863 15.067 20.346 1.00 90.75 290 ILE A O 1
ATOM 2294 N N . VAL A 1 291 ? 13.231 14.032 18.896 1.00 84.81 291 VAL A N 1
ATOM 2295 C CA . VAL A 1 291 ? 13.767 15.251 18.272 1.00 84.81 291 VAL A CA 1
ATOM 2296 C C . VAL A 1 291 ? 13.822 15.123 16.761 1.00 84.81 291 VAL A C 1
ATOM 2298 O O . VAL A 1 291 ? 13.798 14.023 16.228 1.00 84.81 291 VAL A O 1
ATOM 2301 N N . ASP A 1 292 ? 13.880 16.263 16.081 1.00 82.19 292 ASP A N 1
ATOM 2302 C CA . ASP A 1 292 ? 14.231 16.324 14.660 1.00 82.19 292 ASP A CA 1
ATOM 2303 C C . ASP A 1 292 ? 15.671 15.796 14.475 1.00 82.19 292 ASP A C 1
ATOM 2305 O O . ASP A 1 292 ? 16.521 16.134 15.312 1.00 82.19 292 ASP A O 1
ATOM 2309 N N . PRO A 1 293 ? 15.958 14.958 13.461 1.00 74.00 293 PRO A N 1
ATOM 2310 C CA . PRO A 1 293 ? 17.304 14.448 13.234 1.00 74.00 293 PRO A CA 1
ATOM 2311 C C . PRO A 1 293 ? 18.291 15.589 12.967 1.00 74.00 293 PRO A C 1
ATOM 2313 O O . PRO A 1 293 ? 18.066 16.465 12.129 1.00 74.00 293 PRO A O 1
ATOM 2316 N N . GLU A 1 294 ? 19.443 15.578 13.643 1.00 63.28 294 GLU A N 1
ATOM 2317 C CA . GLU A 1 294 ? 20.514 16.518 13.305 1.00 63.28 294 GLU A CA 1
ATOM 2318 C C . GLU A 1 294 ? 21.078 16.150 11.920 1.00 63.28 294 GLU A C 1
ATOM 2320 O O . GLU A 1 294 ? 21.748 15.136 11.751 1.00 63.28 294 GLU A O 1
ATOM 2325 N N . THR A 1 295 ? 20.824 16.978 10.902 1.00 49.84 295 THR A N 1
ATOM 2326 C CA . THR A 1 295 ? 21.222 16.745 9.497 1.00 49.84 295 THR A CA 1
ATOM 2327 C C . THR A 1 295 ? 22.735 16.909 9.234 1.00 49.84 295 THR A C 1
ATOM 2329 O O . THR A 1 295 ? 23.134 17.589 8.284 1.00 49.84 295 THR A O 1
ATOM 2332 N N . GLY A 1 296 ? 23.608 16.371 10.088 1.00 50.69 296 GLY A N 1
ATOM 2333 C CA . GLY A 1 296 ? 25.065 16.511 9.999 1.00 50.69 296 GLY A CA 1
ATOM 2334 C C . GLY A 1 296 ? 25.791 15.195 9.704 1.00 50.69 296 GLY A C 1
ATOM 2335 O O . GLY A 1 296 ? 25.368 14.139 10.146 1.00 50.69 296 GLY A O 1
ATOM 2336 N N . GLU A 1 297 ? 26.930 15.254 9.001 1.00 44.62 297 GLU A N 1
ATOM 2337 C CA . GLU A 1 297 ? 27.827 14.107 8.722 1.00 44.62 297 GLU A CA 1
ATOM 2338 C C . GLU A 1 297 ? 28.572 13.569 9.976 1.00 44.62 297 GLU A C 1
ATOM 2340 O O . GLU A 1 297 ? 29.715 13.119 9.882 1.00 44.62 297 GLU A O 1
ATOM 2345 N N . GLY A 1 298 ? 27.984 13.661 11.171 1.00 54.31 298 GLY A N 1
ATOM 2346 C CA . GLY A 1 298 ? 28.610 13.265 12.436 1.00 54.31 298 GLY A CA 1
ATOM 2347 C C . GLY A 1 298 ? 27.751 12.294 13.240 1.00 54.31 298 GLY A C 1
ATOM 2348 O O . GLY A 1 298 ? 26.537 12.261 13.073 1.00 54.31 298 GLY A O 1
ATOM 2349 N N . ASP A 1 299 ? 28.394 11.523 14.122 1.00 57.81 299 ASP A N 1
ATOM 2350 C CA . ASP A 1 299 ? 27.694 10.646 15.066 1.00 57.81 299 ASP A CA 1
ATOM 2351 C C . ASP A 1 299 ? 26.685 11.459 15.906 1.00 57.81 299 ASP A C 1
ATOM 2353 O O . ASP A 1 299 ? 27.031 12.567 16.344 1.00 57.81 299 ASP A O 1
ATOM 2357 N N . PRO A 1 300 ? 25.482 10.921 16.183 1.00 66.19 300 PRO A N 1
ATOM 2358 C CA . PRO A 1 300 ? 24.474 11.593 16.997 1.00 66.19 300 PRO A CA 1
ATOM 2359 C C . PRO A 1 300 ? 25.049 12.049 18.344 1.00 66.19 300 PRO A C 1
ATOM 2361 O O . PRO A 1 300 ? 25.583 11.251 19.125 1.00 66.19 300 PRO A O 1
ATOM 2364 N N . LEU A 1 301 ? 24.973 13.350 18.630 1.00 66.75 301 LEU A N 1
ATOM 2365 C CA . LEU A 1 301 ? 25.553 13.912 19.846 1.00 66.75 301 LEU A CA 1
ATOM 2366 C C . LEU A 1 301 ? 24.599 13.756 21.031 1.00 66.75 301 LEU A C 1
ATOM 2368 O O . LEU A 1 301 ? 23.420 14.089 20.965 1.00 66.75 301 LEU A O 1
ATOM 2372 N N . ALA A 1 302 ? 25.137 13.316 22.169 1.00 70.88 302 ALA A N 1
ATOM 2373 C CA . ALA A 1 302 ? 24.383 13.304 23.415 1.00 70.88 302 ALA A CA 1
ATOM 2374 C C . ALA A 1 302 ? 23.954 14.729 23.805 1.00 70.88 302 ALA A C 1
ATOM 2376 O O . ALA A 1 302 ? 24.767 15.659 23.795 1.00 70.88 302 ALA A O 1
ATOM 2377 N N . PHE A 1 303 ? 22.705 14.888 24.237 1.00 70.00 303 PHE A N 1
ATOM 2378 C CA . PHE A 1 303 ? 22.177 16.169 24.702 1.00 70.00 303 PHE A CA 1
ATOM 2379 C C . PHE A 1 303 ? 21.826 16.165 26.184 1.00 70.00 303 PHE A C 1
ATOM 2381 O O . PHE A 1 303 ? 21.741 15.135 26.849 1.00 70.00 303 PHE A O 1
ATOM 2388 N N . GLN A 1 304 ? 21.651 17.369 26.723 1.00 71.69 304 GLN A N 1
ATOM 2389 C CA . GLN A 1 304 ? 21.255 17.604 28.105 1.00 71.69 304 GLN A CA 1
ATOM 2390 C C . GLN A 1 304 ? 19.852 18.187 28.126 1.00 71.69 304 GLN A C 1
ATOM 2392 O O . GLN A 1 304 ? 19.647 19.323 27.700 1.00 71.69 304 GLN A O 1
ATOM 2397 N N . VAL A 1 305 ? 18.901 17.445 28.682 1.00 67.75 305 VAL A N 1
ATOM 2398 C CA . VAL A 1 305 ? 17.545 17.946 28.921 1.00 67.75 305 VAL A CA 1
ATOM 2399 C C . VAL A 1 305 ? 17.272 17.854 30.415 1.00 67.75 305 VAL A C 1
ATOM 2401 O O . VAL A 1 305 ? 17.419 16.800 31.024 1.00 67.75 305 VAL A O 1
ATOM 2404 N N . ASN A 1 306 ? 16.923 18.985 31.036 1.00 69.88 306 ASN A N 1
ATOM 2405 C CA . ASN A 1 306 ? 16.632 19.082 32.474 1.00 69.88 306 ASN A CA 1
ATOM 2406 C C . ASN A 1 306 ? 17.728 18.509 33.406 1.00 69.88 306 ASN A C 1
ATOM 2408 O O . ASN A 1 306 ? 17.435 18.070 34.515 1.00 69.88 306 ASN A O 1
ATOM 2412 N N . GLY A 1 307 ? 18.996 18.539 32.976 1.00 71.38 307 GLY A N 1
ATOM 2413 C CA . GLY A 1 307 ? 20.139 18.028 33.746 1.00 71.38 307 GLY A CA 1
ATOM 2414 C C . GLY A 1 307 ? 20.365 16.515 33.645 1.00 71.38 307 GLY A C 1
ATOM 2415 O O . GLY A 1 307 ? 21.186 15.984 34.392 1.00 71.38 307 GLY A O 1
ATOM 2416 N N . VAL A 1 308 ? 19.652 15.834 32.745 1.00 77.56 308 VAL A N 1
ATOM 2417 C CA . VAL A 1 308 ? 19.873 14.431 32.382 1.00 77.56 308 VAL A CA 1
ATOM 2418 C C . VAL A 1 308 ? 20.583 14.382 31.032 1.00 77.56 308 VAL A C 1
ATOM 2420 O O . VAL A 1 308 ? 20.152 15.035 30.078 1.00 77.56 308 VAL A O 1
ATOM 2423 N N . THR A 1 309 ? 21.669 13.610 30.958 1.00 83.88 309 THR A N 1
ATOM 2424 C CA . THR A 1 309 ? 22.319 13.270 29.688 1.00 83.88 309 THR A CA 1
ATOM 2425 C C . THR A 1 309 ? 21.492 12.222 28.974 1.00 83.88 309 THR A C 1
ATOM 2427 O O . THR A 1 309 ? 21.184 11.185 29.556 1.00 83.88 309 THR A O 1
ATOM 2430 N N . LEU A 1 310 ? 21.151 12.500 27.727 1.00 86.44 310 LEU A N 1
ATOM 2431 C CA . LEU A 1 310 ? 20.411 11.604 26.862 1.00 86.44 310 LEU A CA 1
ATOM 2432 C C . LEU A 1 310 ? 21.317 11.220 25.698 1.00 86.44 310 LEU A C 1
ATOM 2434 O O . LEU A 1 310 ? 22.008 12.064 25.124 1.00 86.44 310 LEU A O 1
ATOM 2438 N N . HIS A 1 311 ? 21.340 9.931 25.408 1.00 88.25 311 HIS A N 1
ATOM 2439 C CA . HIS A 1 311 ? 22.138 9.296 24.376 1.00 88.25 311 HIS A CA 1
ATOM 2440 C C . HIS A 1 311 ? 21.219 8.858 23.249 1.00 88.25 311 HIS A C 1
ATOM 2442 O O . HIS A 1 311 ? 20.069 8.500 23.503 1.00 88.25 311 HIS A O 1
ATOM 2448 N N . TYR A 1 312 ? 21.726 8.905 22.022 1.00 89.75 312 TYR A N 1
ATOM 2449 C CA . TYR A 1 312 ? 21.001 8.372 20.880 1.00 89.75 312 TYR A CA 1
ATOM 2450 C C . TYR A 1 312 ? 20.668 6.904 21.133 1.00 89.75 312 TYR A C 1
ATOM 2452 O O . TYR A 1 312 ? 21.497 6.160 21.661 1.00 89.75 312 TYR A O 1
ATOM 2460 N N . ALA A 1 313 ? 19.433 6.539 20.812 1.00 90.50 313 ALA A N 1
ATOM 2461 C CA . ALA A 1 313 ? 18.928 5.187 20.948 1.00 90.50 313 ALA A CA 1
ATOM 2462 C C . ALA A 1 313 ? 18.537 4.626 19.580 1.00 90.50 313 ALA A C 1
ATOM 2464 O O . ALA A 1 313 ? 18.956 3.534 19.225 1.00 90.50 313 ALA A O 1
ATOM 2465 N N . TYR A 1 314 ? 17.735 5.372 18.816 1.00 91.25 314 TYR A N 1
ATOM 2466 C CA . TYR A 1 314 ? 17.121 4.878 17.587 1.00 91.25 314 TYR A CA 1
ATOM 2467 C C . TYR A 1 314 ? 16.840 5.999 16.594 1.00 91.25 314 TYR A C 1
ATOM 2469 O O . TYR A 1 314 ? 16.372 7.068 16.991 1.00 91.25 314 TYR A O 1
ATOM 2477 N N . ALA A 1 315 ? 16.994 5.703 15.305 1.00 90.69 315 ALA A N 1
ATOM 2478 C CA . ALA A 1 315 ? 16.344 6.468 14.253 1.00 90.69 315 ALA A CA 1
ATOM 2479 C C . ALA A 1 315 ? 14.860 6.071 14.208 1.00 90.69 315 ALA A C 1
ATOM 2481 O O . ALA A 1 315 ? 14.494 4.914 14.456 1.00 90.69 315 ALA A O 1
ATOM 2482 N N . GLY A 1 316 ? 13.983 7.033 13.927 1.00 90.81 316 GLY A N 1
ATOM 2483 C CA . GLY A 1 316 ? 12.536 6.823 13.959 1.00 90.81 316 GLY A CA 1
ATOM 2484 C C . GLY A 1 316 ? 12.052 5.754 12.977 1.00 90.81 316 GLY A C 1
ATOM 2485 O O . GLY A 1 316 ? 11.136 4.997 13.292 1.00 90.81 316 GLY A O 1
ATOM 2486 N N . ASP A 1 317 ? 12.701 5.630 11.821 1.00 89.62 317 ASP A N 1
ATOM 2487 C CA . ASP A 1 317 ? 12.411 4.612 10.810 1.00 89.62 317 ASP A CA 1
ATOM 2488 C C . ASP A 1 317 ? 12.798 3.193 11.255 1.00 89.62 317 ASP A C 1
ATOM 2490 O O . ASP A 1 317 ? 12.020 2.259 11.046 1.00 89.62 317 ASP A O 1
ATOM 2494 N N . GLN A 1 318 ? 13.943 3.030 11.921 1.00 92.44 318 GLN A N 1
ATOM 2495 C CA . GLN A 1 318 ? 14.367 1.766 12.527 1.00 92.44 318 GLN A CA 1
ATOM 2496 C C . GLN A 1 318 ? 13.398 1.344 13.632 1.00 92.44 318 GLN A C 1
ATOM 2498 O O . GLN A 1 318 ? 12.896 0.220 13.627 1.00 92.44 318 GLN A O 1
ATOM 2503 N N . PHE A 1 319 ? 13.073 2.268 14.543 1.00 94.88 319 PHE A N 1
ATOM 2504 C CA . PHE A 1 319 ? 12.114 2.014 15.617 1.00 94.88 319 PHE A CA 1
ATOM 2505 C C . PHE A 1 319 ? 10.757 1.583 15.056 1.00 94.88 319 PHE A C 1
ATOM 2507 O O . PHE A 1 319 ? 10.199 0.573 15.487 1.00 94.88 319 PHE A O 1
ATOM 2514 N N . ARG A 1 320 ? 10.250 2.313 14.054 1.00 94.31 320 ARG A N 1
ATOM 2515 C CA . ARG A 1 320 ? 8.996 1.982 13.373 1.00 94.31 320 ARG A CA 1
ATOM 2516 C C . ARG A 1 320 ? 9.042 0.594 12.743 1.00 94.31 320 ARG A C 1
ATOM 2518 O O . ARG A 1 320 ? 8.134 -0.190 12.988 1.00 94.31 320 ARG A O 1
ATOM 2525 N N . SER A 1 321 ? 10.108 0.268 12.014 1.00 93.69 321 SER A N 1
ATOM 2526 C CA . SER A 1 321 ? 10.247 -1.025 11.327 1.00 93.69 321 SER A CA 1
ATOM 2527 C C . SER A 1 321 ? 10.152 -2.207 12.298 1.00 93.69 321 SER A C 1
ATOM 2529 O O . SER A 1 321 ? 9.476 -3.194 12.014 1.00 93.69 321 SER A O 1
ATOM 2531 N N . VAL A 1 322 ? 10.772 -2.098 13.479 1.00 95.56 322 VAL A N 1
ATOM 2532 C CA . VAL A 1 322 ? 10.695 -3.139 14.518 1.00 95.56 322 VAL A CA 1
ATOM 2533 C C . VAL A 1 322 ? 9.275 -3.265 15.084 1.00 95.56 322 VAL A C 1
ATOM 2535 O O . VAL A 1 322 ? 8.782 -4.379 15.276 1.00 95.56 322 VAL A O 1
ATOM 2538 N N . VAL A 1 323 ? 8.596 -2.141 15.344 1.00 95.75 323 VAL A N 1
ATOM 2539 C CA . VAL A 1 323 ? 7.215 -2.137 15.859 1.00 95.75 323 VAL A CA 1
ATOM 2540 C C . VAL A 1 323 ? 6.239 -2.725 14.837 1.00 95.75 323 VAL A C 1
ATOM 2542 O O . VAL A 1 323 ? 5.416 -3.567 15.200 1.00 95.75 323 VAL A O 1
ATOM 2545 N N . GLU A 1 324 ? 6.324 -2.302 13.576 1.00 92.75 324 GLU A N 1
ATOM 2546 C CA . GLU A 1 324 ? 5.449 -2.758 12.491 1.00 92.75 324 GLU A CA 1
ATOM 2547 C C . GLU A 1 324 ? 5.600 -4.258 12.252 1.00 92.75 324 GLU A C 1
ATOM 2549 O O . GLU A 1 324 ? 4.598 -4.975 12.246 1.00 92.75 324 GLU A O 1
ATOM 2554 N N . LEU A 1 325 ? 6.838 -4.755 12.173 1.00 93.31 325 LEU A N 1
ATOM 2555 C CA . LEU A 1 325 ? 7.095 -6.179 11.990 1.00 93.31 325 LEU A CA 1
ATOM 2556 C C . LEU A 1 325 ? 6.570 -7.014 13.170 1.00 93.31 325 LEU A C 1
ATOM 2558 O O . LEU A 1 325 ? 5.961 -8.064 12.970 1.00 93.31 325 LEU A O 1
ATOM 2562 N N . ALA A 1 326 ? 6.742 -6.542 14.409 1.00 94.56 326 ALA A N 1
ATOM 2563 C CA . ALA A 1 326 ? 6.198 -7.217 15.587 1.00 94.56 326 ALA A CA 1
ATOM 2564 C C . ALA A 1 326 ? 4.662 -7.332 15.541 1.00 94.56 326 ALA A C 1
ATOM 2566 O O . ALA A 1 326 ? 4.100 -8.366 15.915 1.00 94.56 326 ALA A O 1
ATOM 2567 N N . VAL A 1 327 ? 3.979 -6.278 15.082 1.00 91.69 327 VAL A N 1
ATOM 2568 C CA . VAL A 1 327 ? 2.517 -6.253 14.923 1.00 91.69 327 VAL A CA 1
ATOM 2569 C C . VAL A 1 327 ? 2.070 -7.133 13.756 1.00 91.69 327 VAL A C 1
ATOM 2571 O O . VAL A 1 327 ? 1.060 -7.825 13.885 1.00 91.69 327 VAL A O 1
ATOM 2574 N N . GLU A 1 328 ? 2.817 -7.161 12.652 1.00 91.38 328 GLU A N 1
ATOM 2575 C CA . GLU A 1 328 ? 2.543 -8.032 11.506 1.00 91.38 328 GLU A CA 1
ATOM 2576 C C . GLU A 1 328 ? 2.608 -9.513 11.903 1.00 91.38 328 GLU A C 1
ATOM 2578 O O . GLU A 1 328 ? 1.674 -10.273 11.636 1.00 91.38 328 GLU A O 1
ATOM 2583 N N . GLN A 1 329 ? 3.670 -9.914 12.607 1.00 92.19 329 GLN A N 1
ATOM 2584 C CA . GLN A 1 329 ? 3.833 -11.289 13.081 1.00 92.19 329 GLN A CA 1
ATOM 2585 C C . GLN A 1 329 ? 2.776 -11.666 14.130 1.00 92.19 329 GLN A C 1
ATOM 2587 O O . GLN A 1 329 ? 2.274 -12.794 14.149 1.00 92.19 329 GLN A O 1
ATOM 2592 N N . LYS A 1 330 ? 2.413 -10.724 15.012 1.00 92.75 330 LYS A N 1
ATOM 2593 C CA . LYS A 1 330 ? 1.456 -10.945 16.100 1.00 92.75 330 LYS A CA 1
ATOM 2594 C C . LYS A 1 330 ? 0.582 -9.700 16.316 1.00 92.75 330 LYS A C 1
ATOM 2596 O O . LYS A 1 330 ? 0.917 -8.852 17.142 1.00 92.75 330 LYS A O 1
ATOM 2601 N N . PRO A 1 331 ? -0.618 -9.628 15.703 1.00 87.62 331 PRO A N 1
ATOM 2602 C CA . PRO A 1 331 ? -1.482 -8.437 15.758 1.00 87.62 331 PRO A CA 1
ATOM 2603 C C . PRO A 1 331 ? -1.872 -7.953 17.165 1.00 87.62 331 PRO A C 1
ATOM 2605 O O . PRO A 1 331 ? -2.223 -6.792 17.353 1.00 87.62 331 PRO A O 1
ATOM 2608 N N . ALA A 1 332 ? -1.819 -8.835 18.167 1.00 87.69 332 ALA A N 1
ATOM 2609 C CA . ALA A 1 332 ? -2.098 -8.526 19.571 1.00 87.69 332 ALA A CA 1
ATOM 2610 C C . ALA A 1 332 ? -0.830 -8.532 20.455 1.00 87.69 332 ALA A C 1
ATOM 2612 O O . ALA A 1 332 ? -0.910 -8.849 21.644 1.00 87.69 332 ALA A O 1
ATOM 2613 N N . VAL A 1 333 ? 0.343 -8.249 19.878 1.00 93.69 333 VAL A N 1
ATOM 2614 C CA . VAL A 1 333 ? 1.630 -8.215 20.588 1.00 93.69 333 VAL A CA 1
ATOM 2615 C C . VAL A 1 333 ? 1.630 -7.168 21.709 1.00 93.69 333 VAL A C 1
ATOM 2617 O O . VAL A 1 333 ? 1.095 -6.061 21.574 1.00 93.69 333 VAL A O 1
ATOM 2620 N N . SER A 1 334 ? 2.217 -7.537 22.848 1.00 94.12 334 SER A N 1
ATOM 2621 C CA . SER A 1 334 ? 2.314 -6.658 24.011 1.00 94.12 334 SER A CA 1
ATOM 2622 C C . SER A 1 334 ? 3.422 -5.614 23.830 1.00 94.12 334 SER A C 1
ATOM 2624 O O . SER A 1 334 ? 4.379 -5.832 23.090 1.00 94.12 334 SER A O 1
ATOM 2626 N N . ALA A 1 335 ? 3.327 -4.482 24.533 1.00 94.06 335 ALA A N 1
ATOM 2627 C CA . ALA A 1 335 ? 4.410 -3.497 24.534 1.00 94.06 335 ALA A CA 1
ATOM 2628 C C . ALA A 1 335 ? 5.718 -4.079 25.107 1.00 94.06 335 ALA A C 1
ATOM 2630 O O . ALA A 1 335 ? 6.793 -3.737 24.632 1.00 94.06 335 ALA A O 1
ATOM 2631 N N . GLU A 1 336 ? 5.635 -5.002 26.071 1.00 95.38 336 GLU A N 1
ATOM 2632 C CA . GLU A 1 336 ? 6.801 -5.689 26.644 1.00 95.38 336 GLU A CA 1
ATOM 2633 C C . GLU A 1 336 ? 7.520 -6.570 25.608 1.00 95.38 336 GLU A C 1
ATOM 2635 O O . GLU A 1 336 ? 8.745 -6.529 25.506 1.00 95.38 336 GLU A O 1
ATOM 2640 N N . ASP A 1 337 ? 6.770 -7.309 24.785 1.00 96.31 337 ASP A N 1
ATOM 2641 C CA . ASP A 1 337 ? 7.342 -8.097 23.687 1.00 96.31 337 ASP A CA 1
ATOM 2642 C C . ASP A 1 337 ? 7.979 -7.204 22.611 1.00 96.31 337 ASP A C 1
ATOM 2644 O O . ASP A 1 337 ? 9.043 -7.541 22.093 1.00 96.31 337 ASP A O 1
ATOM 2648 N N . ILE A 1 338 ? 7.369 -6.053 22.301 1.00 96.69 338 ILE A N 1
ATOM 2649 C CA . ILE A 1 338 ? 7.941 -5.077 21.360 1.00 96.69 338 ILE A CA 1
ATOM 2650 C C . ILE A 1 338 ? 9.232 -4.472 21.922 1.00 96.69 338 ILE A C 1
ATOM 2652 O O . ILE A 1 338 ? 10.224 -4.400 21.207 1.00 96.69 338 ILE A O 1
ATOM 2656 N N . ILE A 1 339 ? 9.263 -4.090 23.203 1.00 96.38 339 ILE A N 1
ATOM 2657 C CA . ILE A 1 339 ? 10.485 -3.598 23.863 1.00 96.38 339 ILE A CA 1
ATOM 2658 C C . ILE A 1 339 ? 11.592 -4.657 23.794 1.00 96.38 339 ILE A C 1
ATOM 2660 O O . ILE A 1 339 ? 12.744 -4.329 23.517 1.00 96.38 339 ILE A O 1
ATOM 2664 N N . ARG A 1 340 ? 11.257 -5.940 23.980 1.00 95.69 340 ARG A N 1
ATOM 2665 C CA . ARG A 1 340 ? 12.219 -7.037 23.806 1.00 95.69 340 ARG A CA 1
ATOM 2666 C C . ARG A 1 340 ? 12.758 -7.108 22.374 1.00 95.69 340 ARG A C 1
ATOM 2668 O O . ARG A 1 340 ? 13.950 -7.346 22.213 1.00 95.69 340 ARG A O 1
ATOM 2675 N N . ALA A 1 341 ? 11.916 -6.912 21.361 1.00 95.62 341 ALA A N 1
ATOM 2676 C CA . ALA A 1 341 ? 12.352 -6.896 19.965 1.00 95.62 341 ALA A CA 1
ATOM 2677 C C . ALA A 1 341 ? 13.222 -5.681 19.631 1.00 95.62 341 ALA A C 1
ATOM 2679 O O . ALA A 1 341 ? 14.228 -5.842 18.952 1.00 95.62 341 ALA A O 1
ATOM 2680 N N . LEU A 1 342 ? 12.895 -4.500 20.164 1.00 95.62 342 LEU A N 1
ATOM 2681 C CA . LEU A 1 342 ? 13.740 -3.308 20.055 1.00 95.62 342 LEU A CA 1
ATOM 2682 C C . LEU A 1 342 ? 15.115 -3.577 20.672 1.00 95.62 342 LEU A C 1
ATOM 2684 O O . LEU A 1 342 ? 16.136 -3.413 20.023 1.00 95.62 342 LEU A O 1
ATOM 2688 N N . ASN A 1 343 ? 15.177 -4.101 21.891 1.00 94.88 343 ASN A N 1
ATOM 2689 C CA . ASN A 1 343 ? 16.474 -4.402 22.502 1.00 94.88 343 ASN A CA 1
ATOM 2690 C C . ASN A 1 343 ? 17.259 -5.467 21.718 1.00 94.88 343 ASN A C 1
ATOM 2692 O O . ASN A 1 343 ? 18.472 -5.360 21.584 1.00 94.88 343 ASN A O 1
ATOM 2696 N N . HIS A 1 344 ? 16.571 -6.470 21.161 1.00 93.81 344 HIS A N 1
ATOM 2697 C CA . HIS A 1 344 ? 17.200 -7.465 20.294 1.00 93.81 344 HIS A CA 1
ATOM 2698 C C . HIS A 1 344 ? 17.790 -6.831 19.026 1.00 93.81 344 HIS A C 1
ATOM 2700 O O . HIS A 1 344 ? 18.928 -7.126 18.677 1.00 93.81 344 HIS A O 1
ATOM 2706 N N . TYR A 1 345 ? 17.047 -5.942 18.367 1.00 93.19 345 TYR A N 1
ATOM 2707 C CA . TYR A 1 345 ? 17.521 -5.263 17.164 1.00 93.19 345 TYR A CA 1
ATOM 2708 C C . TYR A 1 345 ? 18.763 -4.406 17.441 1.00 93.19 345 TYR A C 1
ATOM 2710 O O . TYR A 1 345 ? 19.722 -4.472 16.683 1.00 93.19 345 TYR A O 1
ATOM 2718 N N . SER A 1 346 ? 18.808 -3.689 18.567 1.00 90.38 346 SER A N 1
ATOM 2719 C CA . SER A 1 346 ? 20.003 -2.930 18.978 1.00 90.38 346 SER A CA 1
ATOM 2720 C C . SER A 1 346 ? 21.218 -3.838 19.223 1.00 90.38 346 SER A C 1
ATOM 2722 O O . SER A 1 346 ? 22.316 -3.547 18.751 1.00 90.38 346 SER A O 1
ATOM 2724 N N . ASP A 1 347 ? 21.031 -4.972 19.908 1.00 91.31 347 ASP A N 1
ATOM 2725 C CA . ASP A 1 347 ? 22.137 -5.874 20.251 1.00 91.31 347 ASP A CA 1
ATOM 2726 C C . ASP A 1 347 ? 22.686 -6.659 19.041 1.00 91.31 347 ASP A C 1
ATOM 2728 O O . ASP A 1 347 ? 23.871 -7.019 19.023 1.00 91.31 347 ASP A O 1
ATOM 2732 N N . TYR A 1 348 ? 21.833 -6.981 18.060 1.00 90.69 348 TYR A N 1
ATOM 2733 C CA . TYR A 1 348 ? 22.146 -7.957 17.008 1.00 90.69 348 TYR A CA 1
ATOM 2734 C C . TYR A 1 348 ? 22.011 -7.443 15.568 1.00 90.69 348 TYR A C 1
ATOM 2736 O O . TYR A 1 348 ? 22.469 -8.145 14.667 1.00 90.69 348 TYR A O 1
ATOM 2744 N N . ASP A 1 349 ? 21.434 -6.257 15.352 1.00 89.50 349 ASP A N 1
ATOM 2745 C CA . ASP A 1 349 ? 21.097 -5.699 14.028 1.00 89.50 349 ASP A CA 1
ATOM 2746 C C . ASP A 1 349 ? 20.279 -6.681 13.161 1.00 89.50 349 ASP A C 1
ATOM 2748 O O . ASP A 1 349 ? 20.501 -6.848 11.962 1.00 89.50 349 ASP A O 1
ATOM 2752 N N . ASP A 1 350 ? 19.347 -7.389 13.805 1.00 90.38 350 ASP A N 1
ATOM 2753 C CA . ASP A 1 350 ? 18.429 -8.355 13.193 1.00 90.38 350 ASP A CA 1
ATOM 2754 C C . ASP A 1 350 ? 17.064 -8.300 13.897 1.00 90.38 350 ASP A C 1
ATOM 2756 O O . ASP A 1 350 ? 16.933 -7.813 15.025 1.00 90.38 350 ASP A O 1
ATOM 2760 N N . PHE A 1 351 ? 16.023 -8.783 13.229 1.00 91.19 351 PHE A N 1
ATOM 2761 C CA . PHE A 1 351 ? 14.664 -8.787 13.743 1.00 91.19 351 PHE A CA 1
ATOM 2762 C C . PHE A 1 351 ? 14.378 -10.026 14.592 1.00 91.19 351 PHE A C 1
ATOM 2764 O O . PHE A 1 351 ? 14.711 -11.155 14.238 1.00 91.19 351 PHE A O 1
ATOM 2771 N N . LEU A 1 352 ? 13.690 -9.815 15.714 1.00 90.62 352 LEU A N 1
ATOM 2772 C CA . LEU A 1 352 ? 13.239 -10.904 16.570 1.00 90.62 352 LEU A CA 1
ATOM 2773 C C . LEU A 1 352 ? 11.950 -11.529 16.018 1.00 90.62 352 LEU A C 1
ATOM 2775 O O . LEU A 1 352 ? 10.913 -10.865 15.981 1.00 90.62 352 LEU A O 1
ATOM 2779 N N . ASP A 1 353 ? 11.997 -12.819 15.691 1.00 89.00 353 ASP A N 1
ATOM 2780 C CA . ASP A 1 353 ? 10.797 -13.609 15.402 1.00 89.00 353 ASP A CA 1
ATOM 2781 C C . ASP A 1 353 ? 9.943 -13.799 16.670 1.00 89.00 353 ASP A C 1
ATOM 2783 O O . ASP A 1 353 ? 10.423 -14.222 17.728 1.00 89.00 353 ASP A O 1
ATOM 2787 N N . MET A 1 354 ? 8.652 -13.500 16.560 1.00 86.25 354 MET A N 1
ATOM 2788 C CA . MET A 1 354 ? 7.663 -13.618 17.624 1.00 86.25 354 MET A CA 1
ATOM 2789 C C . MET A 1 354 ? 7.019 -15.007 17.608 1.00 86.25 354 MET A C 1
ATOM 2791 O O . MET A 1 354 ? 6.433 -15.418 16.607 1.00 86.25 354 MET A O 1
ATOM 2795 N N . GLU A 1 355 ? 7.078 -15.710 18.743 1.00 75.75 355 GLU A N 1
ATOM 2796 C CA . GLU A 1 355 ? 6.350 -16.974 18.970 1.00 75.75 355 GLU A CA 1
ATOM 2797 C C . GLU A 1 355 ? 4.843 -16.794 19.267 1.00 75.75 355 GLU A C 1
ATOM 2799 O O . GLU A 1 355 ? 4.423 -15.823 19.971 1.00 75.75 355 GLU A O 1
#

Organism: NCBI:txid2022662

Sequence (355 aa):
MPEIVLPAAVREFLLAAVVPGDMTLPFHYPEPEQWIQWQRGFRVHGITGEDLTASRAGAWQPGWVVIALNGFDDPFFVDLNDAAQGFPVYYAPHGAGRWEAQRVAPTLANFHERLVALHDLAEDDSAFVHYLDSLPERQEPFWAEVRSERQEREDPVEDEIAAPSDPADWQRGKLIVTEVGGQKLKVAHLLRKTLNLSLSEVMAFIAQPPIIAGEDFHIRLRPLEASLSALGASVAFQPEGPQLETFRLNAFFTVEALIECVKAGQETGVYYDIYSASGEAFHTGEQVYIVDPETGEGDPLAFQVNGVTLHYAYAGDQFRSVVELAVEQKPAVSAEDIIRALNHYSDYDDFLDME

Radius of gyration: 26.31 Å; chains: 1; bounding box: 63×49×71 Å

Foldseek 3Di:
DPDDDQDPLLQVLLVVQQDLPDLLDFDFFDNPVCQVLLCDPAQAPNPPRDGQADPDAQHRHPQWGFGGAGNQRWGWIFGVVCVVQQTFIWTFDPDPSGGDTFGPGSHSVRVSVLSVVSSVCSLPLVVNLVVLVPDPCVVGPSNVVVNVVSVVPPPPPPPCCVLDPDLQQQFWFFKWFQAQADLNVVSLVLLCVQVVDDSVVSVVQNVDDRHGSDTTRNNVCVVVVVSSVVSVTDIDTDGDDDRQDGDDAQDKDFLLSVLSCLVNPNCPPPWWFKWALVAQQDDGRGIIHIHHDDPDPDDDDWDADPNGTIYTHDTPVRLSVLSVVQCVQPVPDDSRVSSVQSSVCVVPVDGDRDD